Protein AF-0000000081125954 (afdb_homodimer)

InterPro domains:
  IPR029034 Cystine-knot cytokine [G3DSA:2.10.90.10] (19-123)

Ra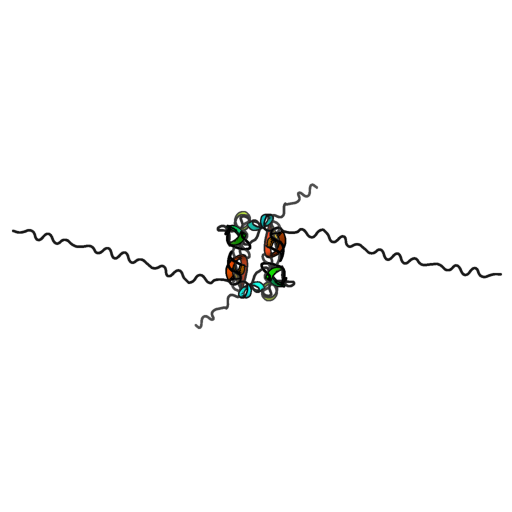dius of gyration: 28.1 Å; Cα contacts (8 Å, |Δi|>4): 478; chains: 2; bounding box: 112×58×101 Å

pLDDT: mean 81.48, std 20.23, range [22.3, 98.75]

Foldseek 3Di:
DPPPPPPPPPPPPPPPPPPPVPPPDDDDCVRCQLVDQFHWDWDWQAQPQKVVRTDIFTFGDPDGRPCCVVVVPCDFQSNHDDQFKGKHWDFDKDWDWMAGHVGDDIDIDIGTDYIDIDIGTDPPPPPPD/DPPPPPPPPPPPPPPPPPPPVPPPDDDDCVNCQLVDQFHWDWDWQAQPQKVVRTDIFTFTDPDGRPCCVVVVPCDFQSNFDDQFKGKHWDFDKDWDWMDGHVGDDIDIDIGTDYIDIDIGTDPPPPPPD

Nearest PDB structures (foldseek):
  7uwm-assembly1_B  TM=6.356E-01  e=1.581E-04  Homo sapiens
  8dyf-assembly1_A  TM=5.940E-01  e=1.331E-04  Homo sapiens
  6hgo-assembly1_A  TM=6.166E-01  e=8.847E-04  Homo sapiens
  5nan-assembly2_E  TM=5.543E-01  e=5.920E-04  Homo sapiens
  1sg1-assembly1_A  TM=5.006E-01  e=4.921E-02  Homo sapiens

Solvent-accessible surface area (backbone atoms only — not comparable to full-atom values): 14956 Å² total; per-residue (Å²): 137,85,80,78,80,78,78,78,80,78,78,77,76,74,75,75,73,70,70,71,66,66,78,72,83,79,42,42,44,91,79,40,32,68,38,18,54,38,15,36,34,80,41,80,46,76,39,92,55,34,39,48,34,63,43,73,31,24,32,52,38,94,56,72,24,63,60,29,69,76,64,62,40,62,44,38,55,56,40,27,84,44,87,63,29,39,36,38,64,41,54,27,28,44,73,43,59,31,32,40,70,99,45,82,66,68,44,76,43,80,43,38,59,28,28,40,38,35,48,44,72,44,75,75,73,74,72,83,117,137,85,79,80,80,79,79,79,78,79,77,78,76,74,72,73,73,70,70,72,68,66,79,72,82,78,41,43,43,94,78,39,32,68,37,18,53,39,14,38,34,78,40,79,46,76,39,92,55,33,39,48,35,64,44,71,32,23,32,52,36,95,55,74,26,64,58,29,69,76,64,62,41,67,46,41,56,58,34,35,84,46,85,64,30,40,33,38,63,42,54,28,29,45,74,45,58,32,32,39,71,100,47,86,66,69,42,75,41,80,43,40,58,26,28,40,38,35,47,43,71,43,76,76,73,74,72,80,119

Structure (mmCIF, N/CA/C/O backbone):
data_AF-0000000081125954-model_v1
#
loop_
_entity.id
_entity.type
_entity.pdbx_description
1 polymer 'Uncharacterized protein'
#
loop_
_atom_site.group_PDB
_atom_site.id
_atom_site.type_symbol
_atom_site.label_atom_id
_atom_site.label_alt_id
_atom_site.label_comp_id
_atom_site.label_asym_id
_atom_site.label_entity_id
_atom_site.label_seq_id
_atom_site.pdbx_PDB_ins_code
_atom_site.Cartn_x
_atom_site.Cartn_y
_atom_site.Cartn_z
_atom_site.occupancy
_atom_site.B_iso_or_equiv
_atom_site.auth_seq_id
_atom_site.auth_comp_id
_atom_site.auth_asym_id
_atom_site.auth_atom_id
_atom_site.pdbx_PDB_model_num
ATOM 1 N N . MET A 1 1 ? 57.719 28.641 -49.531 1 38.97 1 MET A N 1
ATOM 2 C CA . MET A 1 1 ? 57.062 28.984 -48.281 1 38.97 1 MET A CA 1
ATOM 3 C C . MET A 1 1 ? 55.75 28.188 -48.125 1 38.97 1 MET A C 1
ATOM 5 O O . MET A 1 1 ? 54.75 28.469 -48.812 1 38.97 1 MET A O 1
ATOM 9 N N . SER A 1 2 ? 55.844 26.766 -47.938 1 44.72 2 SER A N 1
ATOM 10 C CA . SER A 1 2 ? 54.844 25.734 -47.656 1 44.72 2 SER A CA 1
ATOM 11 C C . SER A 1 2 ? 54.062 26.031 -46.375 1 44.72 2 SER A C 1
ATOM 13 O O . SER A 1 2 ? 54.688 26.25 -45.312 1 44.72 2 SER A O 1
ATOM 15 N N . ARG A 1 3 ? 52.875 26.75 -46.406 1 42.88 3 ARG A N 1
ATOM 16 C CA . ARG A 1 3 ? 51.906 27 -45.344 1 42.88 3 ARG A CA 1
ATOM 17 C C . ARG A 1 3 ? 51.5 25.719 -44.625 1 42.88 3 ARG A C 1
ATOM 19 O O . ARG A 1 3 ? 51.062 24.75 -45.25 1 42.88 3 ARG A O 1
ATOM 26 N N . CYS A 1 4 ? 52.188 25.312 -43.562 1 48 4 CYS A N 1
ATOM 27 C CA . CYS A 1 4 ? 51.844 24.281 -42.562 1 48 4 CYS A CA 1
ATOM 28 C C . CYS A 1 4 ? 50.438 24.484 -42.031 1 48 4 CYS A C 1
ATOM 30 O O . CYS A 1 4 ? 50.156 25.5 -41.375 1 48 4 CYS A O 1
ATOM 32 N N . LEU A 1 5 ? 49.375 24.156 -42.812 1 50.06 5 LEU A N 1
ATOM 33 C CA . LEU A 1 5 ? 48 24.094 -42.281 1 50.06 5 LEU A CA 1
ATOM 34 C C . LEU A 1 5 ? 47.969 23.219 -41.031 1 50.06 5 LEU A C 1
ATOM 36 O O . LEU A 1 5 ? 48.219 22.016 -41.094 1 50.06 5 LEU A O 1
ATOM 40 N N . ILE A 1 6 ? 48.25 23.75 -39.75 1 54.44 6 ILE A N 1
ATOM 41 C CA . ILE A 1 6 ? 48.062 23.141 -38.438 1 54.44 6 ILE A CA 1
ATOM 42 C C . ILE A 1 6 ? 46.562 22.828 -38.219 1 54.44 6 ILE A C 1
ATOM 44 O O . ILE A 1 6 ? 45.75 23.734 -38.188 1 54.44 6 ILE A O 1
ATOM 48 N N . ILE A 1 7 ? 46.062 21.656 -38.688 1 55.78 7 ILE A N 1
ATOM 49 C CA . ILE A 1 7 ? 44.75 21.156 -38.344 1 55.78 7 ILE A CA 1
ATOM 50 C C . ILE A 1 7 ? 44.625 20.984 -36.844 1 55.78 7 ILE A C 1
ATOM 52 O O . ILE A 1 7 ? 45.344 20.172 -36.25 1 55.78 7 ILE A O 1
ATOM 56 N N . VAL A 1 8 ? 44.219 22.062 -36.062 1 55.75 8 VAL A N 1
ATOM 57 C CA . VAL A 1 8 ? 43.875 21.969 -34.656 1 55.75 8 VAL A CA 1
ATOM 58 C C . VAL A 1 8 ? 42.656 21.062 -34.469 1 55.75 8 VAL A C 1
ATOM 60 O O . VAL A 1 8 ? 41.562 21.375 -34.938 1 55.75 8 VAL A O 1
ATOM 63 N N . PHE A 1 9 ? 42.812 19.688 -34.312 1 57.44 9 PHE A N 1
ATOM 64 C CA . PHE A 1 9 ? 41.75 18.766 -33.906 1 57.44 9 PHE A CA 1
ATOM 65 C C . PHE A 1 9 ? 41.219 19.141 -32.531 1 57.44 9 PHE A C 1
ATOM 67 O O . PHE A 1 9 ? 41.938 19.078 -31.516 1 57.44 9 PHE A O 1
ATOM 74 N N . ILE A 1 10 ? 40.281 20.125 -32.438 1 57.78 10 ILE A N 1
ATOM 75 C CA . ILE A 1 10 ? 39.531 20.391 -31.203 1 57.78 10 ILE A CA 1
ATOM 76 C C . ILE A 1 10 ? 38.844 19.125 -30.734 1 57.78 10 ILE A C 1
ATOM 78 O O . ILE A 1 10 ? 37.906 18.641 -31.406 1 57.78 10 ILE A O 1
ATOM 82 N N . PHE A 1 11 ? 39.562 18.172 -29.984 1 58.28 11 PHE A N 1
ATOM 83 C CA . PHE A 1 11 ? 38.906 17.078 -29.281 1 58.28 11 PHE A CA 1
ATOM 84 C C . PHE A 1 11 ? 37.844 17.594 -28.328 1 58.28 11 PHE A C 1
ATOM 86 O O . PHE A 1 11 ? 38.188 18.266 -27.344 1 58.28 11 PHE A O 1
ATOM 93 N N . LEU A 1 12 ? 36.625 17.891 -28.812 1 56.28 12 LEU A N 1
ATOM 94 C CA . LEU A 1 12 ? 35.5 18.125 -27.938 1 56.28 12 LEU A CA 1
ATOM 95 C C . LEU A 1 12 ? 35.312 16.969 -26.969 1 56.28 12 LEU A C 1
ATOM 97 O O . LEU A 1 12 ? 34.938 15.867 -27.391 1 56.28 12 LEU A O 1
ATOM 101 N N . PHE A 1 13 ? 36.094 16.844 -25.844 1 58.41 13 PHE A N 1
ATOM 102 C CA . PHE A 1 13 ? 35.875 15.914 -24.75 1 58.41 13 PHE A CA 1
ATOM 103 C C . PHE A 1 13 ? 34.469 16.109 -24.172 1 58.41 13 PHE A C 1
ATOM 105 O O . PHE A 1 13 ? 34.188 17.094 -23.5 1 58.41 13 PHE A O 1
ATOM 112 N N . VAL A 1 14 ? 33.375 15.656 -24.844 1 57.72 14 VAL A N 1
ATOM 113 C CA . VAL A 1 14 ? 32.094 15.57 -24.203 1 57.72 14 VAL A CA 1
ATOM 114 C C . VAL A 1 14 ? 32.188 14.773 -22.906 1 57.72 14 VAL A C 1
ATOM 116 O O . VAL A 1 14 ? 32.406 13.562 -22.938 1 57.72 14 VAL A O 1
ATOM 119 N N . ALA A 1 15 ? 32.688 15.352 -21.812 1 51.53 15 ALA A N 1
ATOM 120 C CA . ALA A 1 15 ? 32.562 14.719 -20.5 1 51.53 15 ALA A CA 1
ATOM 121 C C . ALA A 1 15 ? 31.125 14.211 -20.281 1 51.53 15 ALA A C 1
ATOM 123 O O . ALA A 1 15 ? 30.188 15 -20.203 1 51.53 15 ALA A O 1
ATOM 124 N N . ALA A 1 16 ? 30.75 13 -20.781 1 49.88 16 ALA A N 1
ATOM 125 C CA . ALA A 1 16 ? 29.531 12.367 -20.281 1 49.88 16 ALA A CA 1
ATOM 126 C C . ALA A 1 16 ? 29.453 12.453 -18.766 1 49.88 16 ALA A C 1
ATOM 128 O O . ALA A 1 16 ? 30.281 11.852 -18.047 1 49.88 16 ALA A O 1
ATOM 129 N N . ALA A 1 17 ? 29.062 13.57 -18.125 1 49.97 17 ALA A N 1
ATOM 130 C CA . ALA A 1 17 ? 28.688 13.547 -16.719 1 49.97 17 ALA A CA 1
ATOM 131 C C . ALA A 1 17 ? 27.875 12.297 -16.391 1 49.97 17 ALA A C 1
ATOM 133 O O . ALA A 1 17 ? 26.719 12.172 -16.812 1 49.97 17 ALA A O 1
ATOM 134 N N . TYR A 1 18 ? 28.562 11.141 -16.266 1 48 18 TYR A N 1
ATOM 135 C CA . TYR A 1 18 ? 27.844 10.062 -15.609 1 48 18 TYR A CA 1
ATOM 136 C C . TYR A 1 18 ? 27.094 10.578 -14.391 1 48 18 TYR A C 1
ATOM 138 O O . TYR A 1 18 ? 27.688 11.086 -13.445 1 48 18 TYR A O 1
ATOM 146 N N . VAL A 1 19 ? 26.047 11.312 -14.539 1 49.47 19 VAL A N 1
ATOM 147 C CA . VAL A 1 19 ? 25.203 11.461 -13.352 1 49.47 19 VAL A CA 1
ATOM 148 C C . VAL A 1 19 ? 25.188 10.164 -12.555 1 49.47 19 VAL A C 1
ATOM 150 O O . VAL A 1 19 ? 24.672 9.148 -13.016 1 49.47 19 VAL A O 1
ATOM 153 N N . LEU A 1 20 ? 26.281 9.906 -11.898 1 46.72 20 LEU A N 1
ATOM 154 C CA . LEU A 1 20 ? 26.094 8.922 -10.836 1 46.72 20 LEU A CA 1
ATOM 155 C C . LEU A 1 20 ? 24.734 9.109 -10.172 1 46.72 20 LEU A C 1
ATOM 157 O O . LEU A 1 20 ? 24.5 10.102 -9.484 1 46.72 20 LEU A O 1
ATOM 161 N N . ALA A 1 21 ? 23.672 8.742 -10.836 1 49.97 21 ALA A N 1
ATOM 162 C CA . ALA A 1 21 ? 22.406 8.68 -10.133 1 49.97 21 ALA A CA 1
ATOM 163 C C . ALA A 1 21 ? 22.578 8.195 -8.695 1 49.97 21 ALA A C 1
ATOM 165 O O . ALA A 1 21 ? 23.25 7.191 -8.453 1 49.97 21 ALA A O 1
ATOM 166 N N . ARG A 1 22 ? 22.719 9.102 -7.734 1 47.56 22 ARG A N 1
ATOM 167 C CA . ARG A 1 22 ? 22.672 8.711 -6.332 1 47.56 22 ARG A CA 1
ATOM 168 C C . ARG A 1 22 ? 21.859 7.438 -6.137 1 47.56 22 ARG A C 1
ATOM 170 O O . ARG A 1 22 ? 20.797 7.285 -6.73 1 47.56 22 ARG A O 1
ATOM 177 N N . PRO A 1 23 ? 22.5 6.391 -5.754 1 50.59 23 PRO A N 1
ATOM 178 C CA . PRO A 1 23 ? 21.688 5.191 -5.52 1 50.59 23 PRO A CA 1
ATOM 179 C C . PRO A 1 23 ? 20.359 5.508 -4.848 1 50.59 23 PRO A C 1
ATOM 181 O O . PRO A 1 23 ? 20.328 6.172 -3.809 1 50.59 23 PRO A O 1
ATOM 184 N N . GLN A 1 24 ? 19.422 5.734 -5.633 1 60.81 24 GLN A N 1
ATOM 185 C CA . GLN A 1 24 ? 18.094 6.02 -5.094 1 60.81 24 GLN A CA 1
ATOM 186 C C . GLN A 1 24 ? 17.75 5.066 -3.953 1 60.81 24 GLN A C 1
ATOM 188 O O . GLN A 1 24 ? 17.906 3.852 -4.078 1 60.81 24 GLN A O 1
ATOM 193 N N . LYS A 1 25 ? 17.875 5.449 -2.695 1 77.69 25 LYS A N 1
ATOM 194 C CA . LYS A 1 25 ? 17.484 4.676 -1.522 1 77.69 25 LYS A CA 1
ATOM 195 C C . LYS A 1 25 ? 16.172 3.932 -1.771 1 77.69 25 LYS A C 1
ATOM 197 O O . LYS A 1 25 ? 15.172 4.539 -2.162 1 77.69 25 LYS A O 1
ATOM 202 N N . GLU A 1 26 ? 16.344 2.57 -1.902 1 88.94 26 GLU A N 1
ATOM 203 C CA . GLU A 1 26 ? 15.156 1.727 -2.043 1 88.94 26 GLU A CA 1
ATOM 204 C C . GLU A 1 26 ? 14.484 1.483 -0.694 1 88.94 26 GLU A C 1
ATOM 206 O O . GLU A 1 26 ? 15.133 1.043 0.257 1 88.94 26 GLU A O 1
ATOM 211 N N . PHE A 1 27 ? 13.305 1.848 -0.539 1 96.38 27 PHE A N 1
ATOM 212 C CA . PHE A 1 27 ? 12.547 1.611 0.682 1 96.38 27 PHE A CA 1
ATOM 213 C C . PHE A 1 27 ? 11.867 0.245 0.645 1 96.38 27 PHE A C 1
ATOM 215 O O . PHE A 1 27 ? 10.898 0.047 -0.087 1 96.38 27 PHE A O 1
ATOM 222 N N . VAL A 1 28 ? 12.398 -0.616 1.435 1 97.88 28 VAL A N 1
ATOM 223 C CA . VAL A 1 28 ? 11.836 -1.959 1.532 1 97.88 28 VAL A CA 1
ATOM 224 C C . VAL A 1 28 ? 10.742 -1.985 2.598 1 97.88 28 VAL A C 1
ATOM 226 O O . VAL A 1 28 ? 10.914 -1.438 3.689 1 97.88 28 VAL A O 1
ATOM 229 N N . LEU A 1 29 ? 9.633 -2.654 2.277 1 98.19 29 LEU A N 1
ATOM 230 C CA . LEU A 1 29 ? 8.445 -2.689 3.123 1 98.19 29 LEU A CA 1
ATOM 231 C C . LEU A 1 29 ? 8.812 -3.033 4.562 1 98.19 29 LEU A C 1
ATOM 233 O O . LEU A 1 29 ? 8.406 -2.334 5.496 1 98.19 29 LEU A O 1
ATOM 237 N N . SER A 1 30 ? 9.625 -4.051 4.777 1 96.56 30 SER A N 1
ATOM 238 C CA . SER A 1 30 ? 9.969 -4.516 6.117 1 96.56 30 SER A CA 1
ATOM 239 C C . SER A 1 30 ? 10.711 -3.438 6.902 1 96.56 30 SER A C 1
ATOM 241 O O . SER A 1 30 ? 10.633 -3.398 8.133 1 96.56 30 SER A O 1
ATOM 243 N N . ASP A 1 31 ? 11.328 -2.492 6.266 1 95.88 31 ASP A N 1
ATOM 244 C CA . ASP A 1 31 ? 12.133 -1.469 6.922 1 95.88 31 ASP A CA 1
ATOM 245 C C . ASP A 1 31 ? 11.297 -0.234 7.25 1 95.88 31 ASP A C 1
ATOM 247 O O . ASP A 1 31 ? 11.664 0.559 8.117 1 95.88 31 ASP A O 1
ATOM 251 N N . VAL A 1 32 ? 10.188 -0.074 6.547 1 96.62 32 VAL A N 1
ATOM 252 C CA . VAL A 1 32 ? 9.578 1.249 6.633 1 96.62 32 VAL A CA 1
ATOM 253 C C . VAL A 1 32 ? 8.133 1.124 7.109 1 96.62 32 VAL A C 1
ATOM 255 O O . VAL A 1 32 ? 7.484 2.127 7.414 1 96.62 32 VAL A O 1
ATOM 258 N N . ALA A 1 33 ? 7.574 -0.096 7.18 1 97.56 33 ALA A N 1
ATOM 259 C CA . ALA A 1 33 ? 6.156 -0.323 7.441 1 97.56 33 ALA A CA 1
ATOM 260 C C . ALA A 1 33 ? 5.703 0.42 8.695 1 97.56 33 ALA A C 1
ATOM 262 O O . ALA A 1 33 ? 4.582 0.932 8.75 1 97.56 33 ALA A O 1
ATOM 263 N N . ASN A 1 34 ? 6.582 0.597 9.688 1 96.25 34 ASN A N 1
ATOM 264 C CA . ASN A 1 34 ? 6.215 1.223 10.953 1 96.25 34 ASN A CA 1
ATOM 265 C C . ASN A 1 34 ? 6.691 2.672 11.023 1 96.25 34 ASN A C 1
ATOM 267 O O . ASN A 1 34 ? 6.559 3.324 12.062 1 96.25 34 ASN A O 1
ATOM 271 N N . LYS A 1 35 ? 7.254 3.15 10.016 1 95.5 35 LYS A N 1
ATOM 272 C CA . LYS A 1 35 ? 7.793 4.504 9.984 1 95.5 35 LYS A CA 1
ATOM 273 C C . LYS A 1 35 ? 6.934 5.422 9.117 1 95.5 35 LYS A C 1
ATOM 275 O O . LYS A 1 35 ? 7.273 6.59 8.914 1 95.5 35 LYS A O 1
ATOM 280 N N . THR A 1 36 ? 5.855 4.883 8.617 1 96.06 36 THR A N 1
ATOM 281 C CA . THR A 1 36 ? 4.957 5.676 7.785 1 96.06 36 THR A CA 1
ATOM 282 C C . THR A 1 36 ? 3.947 6.426 8.648 1 96.06 36 THR A C 1
ATOM 284 O O . THR A 1 36 ? 3.725 6.07 9.805 1 96.06 36 THR A O 1
ATOM 287 N N . MET A 1 37 ? 3.4 7.488 8.086 1 93.75 37 MET A N 1
ATOM 288 C CA . MET A 1 37 ? 2.334 8.227 8.75 1 93.75 37 MET A CA 1
ATOM 289 C C . MET A 1 37 ? 1.208 7.297 9.18 1 93.75 37 MET A C 1
ATOM 291 O O . MET A 1 37 ? 0.597 7.496 10.234 1 93.75 37 MET A O 1
ATOM 295 N N . CYS A 1 38 ? 0.865 6.312 8.305 1 96.69 38 CYS A N 1
ATOM 296 C CA . CYS A 1 38 ? -0.096 5.246 8.57 1 96.69 38 CYS A CA 1
ATOM 297 C C . CYS A 1 38 ? 0.597 3.891 8.633 1 96.69 38 CYS A C 1
ATOM 299 O O . CYS A 1 38 ? 0.679 3.18 7.629 1 96.69 38 CYS A O 1
ATOM 301 N N . PRO A 1 39 ? 1.061 3.541 9.828 1 98 39 PRO A N 1
ATOM 302 C CA . PRO A 1 39 ? 1.862 2.32 9.938 1 98 39 PRO A CA 1
ATOM 303 C C . PRO A 1 39 ? 1.123 1.08 9.438 1 98 39 PRO A C 1
ATOM 305 O O . PRO A 1 39 ? -0.097 0.983 9.594 1 98 39 PRO A O 1
ATOM 308 N N . ILE A 1 40 ? 1.835 0.169 8.945 1 98.69 40 ILE A N 1
ATOM 309 C CA . ILE A 1 40 ? 1.316 -1.036 8.305 1 98.69 40 ILE A CA 1
ATOM 310 C C . ILE A 1 40 ? 1.68 -2.26 9.141 1 98.69 40 ILE A C 1
ATOM 312 O O . ILE A 1 40 ? 2.83 -2.416 9.555 1 98.69 40 ILE A O 1
ATOM 316 N N . GLU A 1 41 ? 0.734 -2.992 9.445 1 98.38 41 GLU A N 1
ATOM 317 C CA . GLU A 1 41 ? 0.964 -4.328 9.992 1 98.38 41 GLU A CA 1
ATOM 318 C C . GLU A 1 41 ? 1.014 -5.375 8.883 1 98.38 41 GLU A C 1
ATOM 320 O O . GLU A 1 41 ? 0.067 -5.504 8.102 1 98.38 41 GLU A O 1
ATOM 325 N N . VAL A 1 42 ? 2.113 -6.145 8.812 1 98.31 42 VAL A N 1
ATOM 326 C CA . VAL A 1 42 ? 2.293 -7.16 7.777 1 98.31 42 VAL A CA 1
ATOM 327 C C . VAL A 1 42 ? 1.93 -8.531 8.336 1 98.31 42 VAL A C 1
ATOM 329 O O . VAL A 1 42 ? 2.5 -8.977 9.336 1 98.31 42 VAL A O 1
ATOM 332 N N . GLU A 1 43 ? 1.005 -9.102 7.734 1 98.25 43 GLU A N 1
ATOM 333 C CA . GLU A 1 43 ? 0.606 -10.461 8.078 1 98.25 43 GLU A CA 1
ATOM 334 C C . GLU A 1 43 ? 0.841 -11.414 6.906 1 98.25 43 GLU A C 1
ATOM 336 O O . GLU A 1 43 ? 0.374 -11.164 5.793 1 98.25 43 GLU A O 1
ATOM 341 N N . ILE A 1 44 ? 1.562 -12.445 7.156 1 97.81 44 ILE A N 1
ATOM 342 C CA . ILE A 1 44 ? 1.78 -13.438 6.113 1 97.81 44 ILE A CA 1
ATOM 343 C C . ILE A 1 44 ? 0.626 -14.438 6.105 1 97.81 44 ILE A C 1
ATOM 345 O O . ILE A 1 44 ? 0.428 -15.172 7.078 1 97.81 44 ILE A O 1
ATOM 349 N N . ASN A 1 45 ? -0.196 -14.398 5.082 1 98.12 45 ASN A N 1
ATOM 350 C CA . ASN A 1 45 ? -1.205 -15.422 4.848 1 98.12 45 ASN A CA 1
ATOM 351 C C . ASN A 1 45 ? -0.625 -16.625 4.094 1 98.12 45 ASN A C 1
ATOM 353 O O . ASN A 1 45 ? -0.285 -16.516 2.916 1 98.12 45 ASN A O 1
ATOM 357 N N . ASP A 1 46 ? -0.533 -17.734 4.746 1 97.56 46 ASP A N 1
ATOM 358 C CA . ASP A 1 46 ? 0.139 -18.906 4.215 1 97.56 46 ASP A CA 1
ATOM 359 C C . ASP A 1 46 ? -0.865 -20.016 3.895 1 97.56 46 ASP A C 1
ATOM 361 O O . ASP A 1 46 ? -1.58 -20.484 4.777 1 97.56 46 ASP A O 1
ATOM 365 N N . ASN A 1 47 ? -1.02 -20.438 2.684 1 96.88 47 ASN 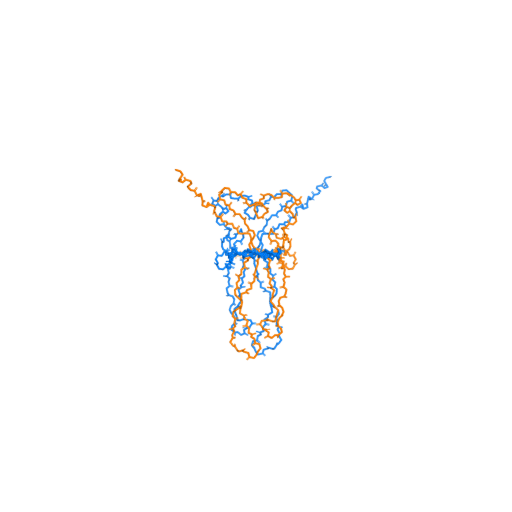A N 1
ATOM 366 C CA . ASN A 1 47 ? -1.844 -21.547 2.193 1 96.88 47 ASN A CA 1
ATOM 367 C C . ASN A 1 47 ? -1.057 -22.469 1.264 1 96.88 47 ASN A C 1
ATOM 369 O O . ASN A 1 47 ? -0.784 -22.109 0.116 1 96.88 47 ASN A O 1
ATOM 373 N N . PRO A 1 48 ? -0.662 -23.641 1.698 1 95 48 PRO A N 1
ATOM 374 C CA . PRO A 1 48 ? 0.193 -24.547 0.913 1 95 48 PRO A CA 1
ATOM 375 C C . PRO A 1 48 ? -0.477 -25.016 -0.375 1 95 48 PRO A C 1
ATOM 377 O O . PRO A 1 48 ? 0.196 -25.531 -1.271 1 95 48 PRO A O 1
ATOM 380 N N . ASP A 1 49 ? -1.755 -24.891 -0.482 1 94.94 49 ASP A N 1
ATOM 381 C CA . ASP A 1 49 ? -2.463 -25.375 -1.665 1 94.94 49 ASP A CA 1
ATOM 382 C C . ASP A 1 49 ? -2.631 -24.266 -2.695 1 94.94 49 ASP A C 1
ATOM 384 O O . ASP A 1 49 ? -3.27 -24.453 -3.73 1 94.94 49 ASP A O 1
ATOM 388 N N . ARG A 1 50 ? -2.037 -23.156 -2.408 1 94.75 50 ARG A N 1
ATOM 389 C CA . ARG A 1 50 ? -2.252 -21.969 -3.23 1 94.75 50 ARG A CA 1
ATOM 390 C C . ARG A 1 50 ? -0.956 -21.531 -3.902 1 94.75 50 ARG A C 1
ATOM 392 O O . ARG A 1 50 ? 0.13 -21.719 -3.346 1 94.75 50 ARG A O 1
ATOM 399 N N . ILE A 1 51 ? -1.021 -20.922 -5.031 1 90.94 51 ILE A N 1
ATOM 400 C CA . ILE A 1 51 ? 0.071 -20.234 -5.723 1 90.94 51 ILE A CA 1
ATOM 401 C C . ILE A 1 51 ? -0.305 -18.781 -5.977 1 90.94 51 ILE A C 1
ATOM 403 O O . ILE A 1 51 ? -1.249 -18.5 -6.719 1 90.94 51 ILE A O 1
ATOM 407 N N . PRO A 1 52 ? 0.394 -17.844 -5.434 1 93.5 52 PRO A N 1
ATOM 408 C CA . PRO A 1 52 ? 1.518 -18.062 -4.523 1 93.5 52 PRO A CA 1
ATOM 409 C C . PRO A 1 52 ? 1.074 -18.578 -3.156 1 93.5 52 PRO A C 1
ATOM 411 O O . PRO A 1 52 ? -0.017 -18.234 -2.689 1 93.5 52 PRO A O 1
ATOM 414 N N . ARG A 1 53 ? 1.9 -19.281 -2.58 1 93.81 53 ARG A N 1
ATOM 415 C CA . ARG A 1 53 ? 1.58 -19.859 -1.282 1 93.81 53 ARG A CA 1
ATOM 416 C C . ARG A 1 53 ? 1.434 -18.781 -0.214 1 93.81 53 ARG A C 1
ATOM 418 O O . ARG A 1 53 ? 0.539 -18.859 0.631 1 93.81 53 ARG A O 1
ATOM 425 N N . ARG A 1 54 ? 2.41 -17.859 -0.286 1 95.56 54 ARG A N 1
ATOM 426 C CA . ARG A 1 54 ? 2.42 -16.797 0.722 1 95.56 54 ARG A CA 1
ATOM 427 C C . ARG A 1 54 ? 2.023 -15.461 0.113 1 95.56 54 ARG A C 1
ATOM 429 O O . ARG A 1 54 ? 2.586 -15.047 -0.901 1 95.56 54 ARG A O 1
ATOM 436 N N . ILE A 1 55 ? 1.017 -14.891 0.686 1 96.81 55 ILE A N 1
ATOM 437 C CA . ILE A 1 55 ? 0.585 -13.547 0.333 1 96.81 55 ILE A CA 1
ATOM 438 C C . ILE A 1 55 ? 0.656 -12.641 1.563 1 96.81 55 ILE A C 1
ATOM 440 O O . ILE A 1 55 ? 0.15 -13 2.631 1 96.81 55 ILE A O 1
ATOM 444 N N . LYS A 1 56 ? 1.371 -11.602 1.453 1 98.06 56 LYS A N 1
ATOM 445 C CA . LYS A 1 56 ? 1.406 -10.617 2.533 1 98.06 56 LYS A CA 1
ATOM 446 C C . LYS A 1 56 ? 0.132 -9.781 2.553 1 98.06 56 LYS A C 1
ATOM 448 O O . LYS A 1 56 ? -0.246 -9.188 1.539 1 98.06 56 LYS A O 1
ATOM 453 N N . TYR A 1 57 ? -0.531 -9.852 3.656 1 98.62 57 TYR A N 1
ATOM 454 C CA . TYR A 1 57 ? -1.608 -8.914 3.955 1 98.62 57 TYR A CA 1
ATOM 455 C C . TYR A 1 57 ? -1.067 -7.652 4.621 1 98.62 57 TYR A C 1
ATOM 457 O O . TYR A 1 57 ? -0.414 -7.727 5.664 1 98.62 57 TYR A O 1
ATOM 465 N N . LEU A 1 58 ? -1.247 -6.574 3.955 1 98.75 58 LEU A N 1
ATOM 466 C CA . LEU A 1 58 ? -0.801 -5.285 4.48 1 98.75 58 LEU A CA 1
ATOM 467 C C . LEU A 1 58 ? -1.963 -4.523 5.105 1 98.75 58 LEU A C 1
ATOM 469 O O . LEU A 1 58 ? -2.734 -3.871 4.398 1 98.75 58 LEU A O 1
ATOM 473 N N . LYS A 1 59 ? -2.047 -4.574 6.41 1 98.62 59 LYS A N 1
ATOM 474 C CA . LYS A 1 59 ? -3.162 -4.02 7.172 1 98.62 59 LYS A CA 1
ATOM 475 C C . LYS A 1 59 ? -2.746 -2.75 7.906 1 98.62 59 LYS A C 1
ATOM 477 O O . LYS A 1 59 ? -1.558 -2.52 8.133 1 98.62 59 LYS A O 1
ATOM 482 N N . CYS A 1 60 ? -3.734 -1.973 8.188 1 98.12 60 CYS A N 1
ATOM 483 C CA . CYS A 1 60 ? -3.404 -0.87 9.086 1 98.12 60 CYS A CA 1
ATOM 484 C C . CYS A 1 60 ? -2.984 -1.386 10.453 1 98.12 60 CYS A C 1
ATOM 486 O O . CYS A 1 60 ? -3.617 -2.289 11.008 1 98.12 60 CYS A O 1
ATOM 488 N N . ALA A 1 61 ? -1.911 -0.838 10.992 1 97.81 61 ALA A N 1
ATOM 489 C CA . ALA A 1 61 ? -1.526 -1.153 12.367 1 97.81 61 ALA A CA 1
ATOM 490 C C . ALA A 1 61 ? -2.568 -0.645 13.359 1 97.81 61 ALA A C 1
ATOM 492 O O . ALA A 1 61 ? -3.303 0.301 13.062 1 97.81 61 ALA A O 1
ATOM 493 N N . ALA A 1 62 ? -2.629 -1.288 14.453 1 95.38 62 ALA A N 1
ATOM 494 C CA . ALA A 1 62 ? -3.602 -0.93 15.477 1 95.38 62 ALA A CA 1
ATOM 495 C C . ALA A 1 62 ? -3.27 0.425 16.094 1 95.38 62 ALA A C 1
ATOM 497 O O . ALA A 1 62 ? -4.164 1.144 16.547 1 95.38 62 ALA A O 1
ATOM 498 N N . ARG A 1 63 ? -1.985 0.768 16.125 1 93.62 63 ARG A N 1
ATOM 499 C CA . ARG A 1 63 ? -1.53 2.01 16.75 1 93.62 63 ARG A CA 1
ATOM 500 C C . ARG A 1 63 ? -1.045 3 15.695 1 93.62 63 ARG A C 1
ATOM 502 O O . ARG A 1 63 ? -0.46 2.602 14.688 1 93.62 63 ARG A O 1
ATOM 509 N N . PRO A 1 64 ? -1.273 4.309 15.938 1 92.06 64 PRO A N 1
ATOM 510 C CA . PRO A 1 64 ? -0.707 5.32 15.047 1 92.06 64 PRO A CA 1
ATOM 511 C C . PRO A 1 64 ? 0.818 5.371 15.102 1 92.06 64 PRO A C 1
ATOM 513 O O . PRO A 1 64 ? 1.429 4.734 15.961 1 92.06 64 PRO A O 1
ATOM 516 N N . ASN A 1 65 ? 1.407 6.023 14.203 1 94.38 65 ASN A N 1
ATOM 517 C CA . ASN A 1 65 ? 2.85 6.242 14.25 1 94.38 65 ASN A CA 1
ATOM 518 C C . ASN A 1 65 ? 3.27 6.922 15.547 1 94.38 65 ASN A C 1
ATOM 520 O O . ASN A 1 65 ? 2.688 7.934 15.945 1 94.38 65 ASN A O 1
ATOM 524 N N . LYS A 1 66 ? 4.27 6.402 16.156 1 92.25 66 LYS A N 1
ATOM 525 C CA . LYS A 1 66 ? 4.699 6.891 17.453 1 92.25 66 LYS A CA 1
ATOM 526 C C . LYS A 1 66 ? 5.062 8.375 17.391 1 92.25 66 LYS A C 1
ATOM 528 O O . LYS A 1 66 ? 4.875 9.102 18.375 1 92.25 66 LYS A O 1
ATOM 533 N N . LEU A 1 67 ? 5.59 8.789 16.281 1 90.69 67 LEU A N 1
ATOM 534 C CA . LEU A 1 67 ? 6.016 10.18 16.141 1 90.69 67 LEU A CA 1
ATOM 535 C C . LEU A 1 67 ? 4.824 11.125 16.25 1 90.69 67 LEU A C 1
ATOM 537 O O . LEU A 1 67 ? 4.977 12.281 16.672 1 90.69 67 LEU A O 1
ATOM 541 N N . CYS A 1 68 ? 3.703 10.578 15.875 1 89.31 68 CYS A N 1
ATOM 542 C CA . CYS A 1 68 ? 2.512 11.414 16 1 89.31 68 CYS A CA 1
ATOM 543 C C . CYS A 1 68 ? 2.324 11.891 17.438 1 89.31 68 CYS A C 1
ATOM 545 O O . CYS A 1 68 ? 2.146 13.086 17.672 1 89.31 68 CYS A O 1
ATOM 547 N N . SER A 1 69 ? 2.381 10.984 18.375 1 88.81 69 SER A N 1
ATOM 548 C CA . SER A 1 69 ? 2.189 11.312 19.781 1 88.81 69 SER A CA 1
ATOM 549 C C . SER A 1 69 ? 3.436 11.953 20.375 1 88.81 69 SER A C 1
ATOM 551 O O . SER A 1 69 ? 3.346 12.977 21.062 1 88.81 69 SER A O 1
ATOM 553 N N . GLU A 1 70 ? 4.605 11.461 20.078 1 89.06 70 GLU A N 1
ATOM 554 C CA . GLU A 1 70 ? 5.852 11.883 20.703 1 89.06 70 GLU A CA 1
ATOM 555 C C . GLU A 1 70 ? 6.215 13.312 20.312 1 89.06 70 GLU A C 1
ATOM 557 O O . GLU A 1 70 ? 6.793 14.055 21.109 1 89.06 70 GLU A O 1
ATOM 562 N N . ARG A 1 71 ? 5.91 13.562 19.141 1 86.06 71 ARG A N 1
ATOM 563 C CA . ARG A 1 71 ? 6.273 14.883 18.641 1 86.06 71 ARG A CA 1
ATOM 564 C C . ARG A 1 71 ? 5.047 15.781 18.531 1 86.06 71 ARG A C 1
ATOM 566 O O . ARG A 1 71 ? 5.109 16.844 17.906 1 86.06 71 ARG A O 1
ATOM 573 N N . HIS A 1 72 ? 3.9 15.281 18.969 1 83.75 72 HIS A N 1
ATOM 574 C CA . HIS A 1 72 ? 2.664 16.047 19 1 83.75 72 HIS A CA 1
ATOM 575 C C . HIS A 1 72 ? 2.303 16.578 17.609 1 83.75 72 HIS A C 1
ATOM 577 O O . HIS A 1 72 ? 1.962 17.75 17.453 1 83.75 72 HIS A O 1
ATOM 583 N N . ILE A 1 73 ? 2.486 15.727 16.75 1 81.44 73 ILE A N 1
ATOM 584 C CA . ILE A 1 73 ? 2.158 16.109 15.391 1 81.44 73 ILE A CA 1
ATOM 585 C C . ILE A 1 73 ? 0.643 16.203 15.227 1 81.44 73 ILE A C 1
ATOM 587 O O . ILE A 1 73 ? -0.082 15.242 15.508 1 81.44 73 ILE A O 1
ATOM 591 N N . GLN A 1 74 ? 0.156 17.297 14.836 1 77.31 74 GLN A N 1
ATOM 592 C CA . GLN A 1 74 ? -1.276 17.547 14.711 1 77.31 74 GLN A CA 1
ATOM 593 C C . GLN A 1 74 ? -1.68 17.688 13.242 1 77.31 74 GLN A C 1
ATOM 595 O O . GLN A 1 74 ? -2.742 18.234 12.938 1 77.31 74 GLN A O 1
ATOM 600 N N . HIS A 1 75 ? -0.88 17.219 12.398 1 72.44 75 HIS A N 1
ATOM 601 C CA . HIS A 1 75 ? -1.143 17.422 10.984 1 72.44 75 HIS A CA 1
ATOM 602 C C . HIS A 1 75 ? -1.328 16.094 10.258 1 72.44 75 HIS A C 1
ATOM 604 O O . HIS A 1 75 ? -0.903 15.055 10.75 1 72.44 75 HIS A O 1
ATOM 610 N N . GLY A 1 76 ? -2.199 16.172 9.242 1 79 76 GLY A N 1
ATOM 611 C CA . GLY A 1 76 ? -2.418 15 8.398 1 79 76 GLY A CA 1
ATOM 612 C C . GLY A 1 76 ? -3.119 13.867 9.117 1 79 76 GLY A C 1
ATOM 613 O O . GLY A 1 76 ? -4.066 14.094 9.867 1 79 76 GLY A O 1
ATOM 614 N N . CYS A 1 77 ? -2.686 12.672 8.883 1 89.19 77 CYS A N 1
ATOM 615 C CA . CYS A 1 77 ? -3.344 11.484 9.422 1 89.19 77 CYS A CA 1
ATOM 616 C C . CYS A 1 77 ? -2.973 11.266 10.883 1 89.19 77 CYS A C 1
ATOM 618 O O . CYS A 1 77 ? -3.471 10.344 11.523 1 89.19 77 CYS A O 1
ATOM 620 N N . CYS A 1 78 ? -2.104 12.141 11.43 1 83.25 78 CYS A N 1
ATOM 621 C CA . CYS A 1 78 ? -1.926 12.156 12.883 1 83.25 78 CYS A CA 1
ATOM 622 C C . CYS A 1 78 ? -3.111 12.82 13.57 1 83.25 78 CYS A C 1
ATOM 624 O O . CYS A 1 78 ? -3.494 12.43 14.672 1 83.25 78 CYS A O 1
ATOM 626 N N . ARG A 1 79 ? -3.588 14.023 13.227 1 73 79 ARG A N 1
ATOM 627 C CA . ARG A 1 79 ? -4.734 14.727 13.797 1 73 79 ARG A CA 1
ATOM 628 C C . ARG A 1 79 ? -5.387 15.641 12.766 1 73 79 ARG A C 1
ATOM 630 O O . ARG A 1 79 ? -4.703 16.438 12.125 1 73 79 ARG A O 1
ATOM 637 N N . GLN A 1 80 ? -6.363 15.219 11.828 1 59.41 80 GLN A N 1
ATOM 638 C CA . GLN A 1 80 ? -6.449 15.812 10.5 1 59.41 80 GLN A CA 1
ATOM 639 C C . GLN A 1 80 ? -7.672 16.719 10.383 1 59.41 80 GLN A C 1
ATOM 641 O O . GLN A 1 80 ? -8.039 17.141 9.281 1 59.41 80 GLN A O 1
ATOM 646 N N . HIS A 1 81 ? -8.438 17.016 11.312 1 63.34 81 HIS A N 1
ATOM 647 C CA . HIS A 1 81 ? -9.664 17.625 10.82 1 63.34 81 HIS A CA 1
ATOM 648 C C . HIS A 1 81 ? -9.453 19.094 10.461 1 63.34 81 HIS A C 1
ATOM 650 O O . HIS A 1 81 ? -8.797 19.828 11.203 1 63.34 81 HIS A O 1
ATOM 656 N N . HIS A 1 82 ? -9.539 19.391 9.227 1 70.88 82 HIS A N 1
ATOM 657 C CA . HIS A 1 82 ? -9.641 20.75 8.727 1 70.88 82 HIS A CA 1
ATOM 658 C C . HIS A 1 82 ? -11.023 21.016 8.141 1 70.88 82 HIS A C 1
ATOM 660 O O . HIS A 1 82 ? -11.719 20.078 7.734 1 70.88 82 HIS A O 1
ATOM 666 N N . HIS A 1 83 ? -11.352 22.234 8.227 1 72 83 HIS A N 1
ATOM 667 C CA . HIS A 1 83 ? -12.68 22.578 7.734 1 72 83 HIS A CA 1
ATOM 668 C C . HIS A 1 83 ? -12.844 22.219 6.262 1 72 83 HIS A C 1
ATOM 670 O O . HIS A 1 83 ? -13.93 21.859 5.82 1 72 83 HIS A O 1
ATOM 676 N N . ALA A 1 84 ? -11.781 22.234 5.531 1 78.56 84 ALA A N 1
ATOM 677 C CA . ALA A 1 84 ? -11.867 22.062 4.086 1 78.56 84 ALA A CA 1
ATOM 678 C C . ALA A 1 84 ? -11.562 20.625 3.688 1 78.56 84 ALA A C 1
ATOM 680 O O . 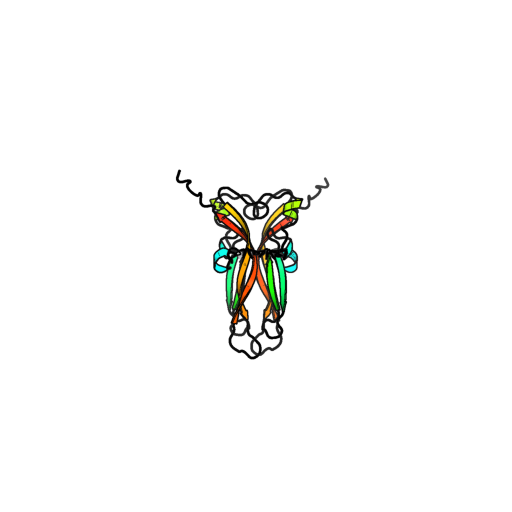ALA A 1 84 ? -11.859 20.203 2.568 1 78.56 84 ALA A O 1
ATOM 681 N N . PHE A 1 85 ? -10.875 19.859 4.594 1 82.5 85 PHE A N 1
ATOM 682 C CA . PHE A 1 85 ? -10.516 18.484 4.246 1 82.5 85 PHE A CA 1
ATOM 683 C C . PHE A 1 85 ? -10.367 17.625 5.5 1 82.5 85 PHE A C 1
ATOM 685 O O . PHE A 1 85 ? -10.219 18.156 6.605 1 82.5 85 PHE A O 1
ATOM 692 N N . VAL A 1 86 ? -10.562 16.422 5.375 1 88.75 86 VAL A N 1
ATOM 693 C CA . VAL A 1 86 ? -10.32 15.43 6.414 1 88.75 86 VAL A CA 1
ATOM 694 C C . VAL A 1 86 ? -9.289 14.414 5.922 1 88.75 86 VAL A C 1
ATOM 696 O O . VAL A 1 86 ? -9.211 14.133 4.727 1 88.75 86 VAL A O 1
ATOM 699 N N . THR A 1 87 ? -8.414 14.008 6.797 1 90.75 87 THR A N 1
ATOM 700 C CA . THR A 1 87 ? -7.484 12.93 6.508 1 90.75 87 THR A CA 1
ATOM 701 C C . THR A 1 87 ? -7.719 11.742 7.441 1 90.75 87 THR A C 1
ATOM 703 O O . THR A 1 87 ? -8.156 11.922 8.578 1 90.75 87 THR A O 1
ATOM 706 N N . GLU A 1 88 ? -7.52 10.57 6.93 1 91.44 88 GLU A N 1
ATOM 707 C CA . GLU A 1 88 ? -7.711 9.352 7.711 1 91.44 88 GLU A CA 1
ATOM 708 C C . GLU A 1 88 ? -6.84 8.219 7.18 1 91.44 88 GLU A C 1
ATOM 710 O O . GLU A 1 88 ? -6.699 8.055 5.965 1 91.44 88 GLU A O 1
ATOM 715 N N . CYS A 1 89 ? -6.258 7.473 8.133 1 95.44 89 CYS A N 1
ATOM 716 C CA . CYS A 1 89 ? -5.637 6.219 7.719 1 95.44 89 CYS A CA 1
ATOM 717 C C . CYS A 1 89 ? -6.691 5.164 7.406 1 95.44 89 CYS A C 1
ATOM 719 O O . CYS A 1 89 ? -7.477 4.789 8.273 1 95.44 89 CYS A O 1
ATOM 721 N N . VAL A 1 90 ? -6.641 4.66 6.234 1 96.44 90 VAL A N 1
ATOM 722 C CA . VAL A 1 90 ? -7.629 3.664 5.84 1 96.44 90 VAL A CA 1
ATOM 723 C C . VAL A 1 90 ? -6.926 2.432 5.273 1 96.44 90 VAL A C 1
ATOM 725 O O . VAL A 1 90 ? -5.887 2.549 4.621 1 96.44 90 VAL A O 1
ATOM 728 N N . GLU A 1 91 ? -7.512 1.303 5.617 1 97.81 91 GLU A N 1
ATOM 729 C CA . GLU A 1 91 ? -7.055 0.053 5.02 1 97.81 91 GLU A CA 1
ATOM 730 C C . GLU A 1 91 ? -7.605 -0.119 3.605 1 97.81 91 GLU A C 1
ATOM 732 O O . GLU A 1 91 ? -8.812 0.008 3.387 1 97.81 91 GLU A O 1
ATOM 737 N N . ILE A 1 92 ? -6.762 -0.341 2.656 1 98.31 92 ILE A N 1
ATOM 738 C CA . ILE A 1 92 ? -7.195 -0.457 1.268 1 98.31 92 ILE A CA 1
ATOM 739 C C . ILE A 1 92 ? -7.109 -1.915 0.821 1 98.31 92 ILE A C 1
ATOM 741 O O . ILE A 1 92 ? -6.203 -2.645 1.231 1 98.31 92 ILE A O 1
ATOM 745 N N . TYR A 1 93 ? -8.039 -2.293 -0.023 1 98.56 93 TYR A N 1
ATOM 746 C CA . TYR A 1 93 ? -8.148 -3.67 -0.489 1 98.56 93 TYR A CA 1
ATOM 747 C C . TYR A 1 93 ? -8.031 -3.744 -2.006 1 98.56 93 TYR A C 1
ATOM 749 O O . TYR A 1 93 ? -8.289 -2.76 -2.703 1 98.56 93 TYR A O 1
ATOM 757 N N . ASP A 1 94 ? -7.641 -4.859 -2.506 1 98.12 94 ASP A N 1
ATOM 758 C CA . ASP A 1 94 ? -7.641 -5.207 -3.922 1 98.12 94 ASP A CA 1
ATOM 759 C C . ASP A 1 94 ? -7.781 -6.715 -4.117 1 98.12 94 ASP A C 1
ATOM 761 O O . ASP A 1 94 ? -7.902 -7.465 -3.145 1 98.12 94 ASP A O 1
ATOM 765 N N . TRP A 1 95 ? -7.816 -7.023 -5.367 1 96.56 95 TRP A N 1
ATOM 766 C CA . TRP A 1 95 ? -7.961 -8.438 -5.703 1 96.56 95 TRP A CA 1
ATOM 767 C C . TRP A 1 95 ? -6.664 -9 -6.281 1 96.56 95 TRP A C 1
ATOM 769 O O . TRP A 1 95 ? -6.004 -8.336 -7.09 1 96.56 95 TRP A O 1
ATOM 779 N N . VAL A 1 96 ? -6.289 -10.156 -5.77 1 96.62 96 VAL A N 1
ATOM 780 C CA . VAL A 1 96 ? -5.105 -10.852 -6.266 1 96.62 96 VAL A CA 1
ATOM 781 C C . VAL A 1 96 ? -5.512 -12.18 -6.906 1 96.62 96 VAL A C 1
ATOM 783 O O . VAL A 1 96 ? -6.398 -12.867 -6.402 1 96.62 96 VAL A O 1
ATOM 786 N N . GLN A 1 97 ? -4.855 -12.453 -8.008 1 95.06 97 GLN A N 1
ATOM 787 C CA . GLN A 1 97 ? -5.09 -13.734 -8.656 1 95.06 97 GLN A CA 1
ATOM 788 C C . GLN A 1 97 ? -4.297 -14.844 -7.977 1 95.06 97 GLN A C 1
ATOM 790 O O . GLN A 1 97 ? -3.104 -14.688 -7.703 1 95.06 97 GLN A O 1
ATOM 795 N N . VAL A 1 98 ? -4.988 -15.898 -7.766 1 95.75 98 VAL A N 1
ATOM 796 C CA . VAL A 1 98 ? -4.34 -17.078 -7.184 1 95.75 98 VAL A CA 1
ATOM 797 C C . VAL A 1 98 ? -4.805 -18.328 -7.906 1 95.75 98 VAL A C 1
ATOM 799 O O . VAL A 1 98 ? -5.832 -18.328 -8.586 1 95.75 98 VAL A O 1
ATOM 802 N N . THR A 1 99 ? -4.012 -19.375 -7.879 1 92.75 99 THR A N 1
ATOM 803 C CA . THR A 1 99 ? -4.371 -20.703 -8.375 1 92.75 99 THR A CA 1
ATOM 804 C C . THR A 1 99 ? -4.258 -21.734 -7.262 1 92.75 99 THR A C 1
ATOM 806 O O . THR A 1 99 ? -3.32 -21.703 -6.461 1 92.75 99 THR A O 1
ATOM 809 N N . PHE A 1 100 ? -5.297 -22.578 -7.188 1 93.62 100 PHE A N 1
ATOM 810 C CA . PHE A 1 100 ? -5.254 -23.641 -6.188 1 93.62 100 PHE A CA 1
ATOM 811 C C . PHE A 1 100 ? -4.809 -24.953 -6.812 1 93.62 100 PHE A C 1
ATOM 813 O O . PHE A 1 100 ? -5.117 -25.219 -7.977 1 93.62 100 PHE A O 1
ATOM 820 N N . LYS A 1 101 ? -3.971 -25.594 -5.98 1 87.75 101 LYS A N 1
ATOM 821 C CA . LYS A 1 101 ? -3.504 -26.891 -6.441 1 87.75 101 LYS A CA 1
ATOM 822 C C . LYS A 1 101 ? -4.668 -27.766 -6.91 1 87.75 101 LYS A C 1
ATOM 824 O O . LYS A 1 101 ? -5.688 -27.859 -6.227 1 87.75 101 LYS A O 1
ATOM 829 N N . GLY A 1 102 ? -4.477 -28.406 -8.078 1 88.69 102 GLY A N 1
ATOM 830 C CA . GLY A 1 102 ? -5.504 -29.266 -8.633 1 88.69 102 GLY A CA 1
ATOM 831 C C . GLY A 1 102 ? -6.539 -28.516 -9.453 1 88.69 102 GLY A C 1
ATOM 832 O O . GLY A 1 102 ? -7.457 -29.125 -10.008 1 88.69 102 GLY A O 1
ATOM 833 N N . GLN A 1 103 ? -6.406 -27.172 -9.43 1 87.56 103 GLN A N 1
ATOM 834 C CA . GLN A 1 103 ? -7.289 -26.328 -10.234 1 87.56 103 GLN A CA 1
ATOM 835 C C . GLN A 1 103 ? -6.5 -25.516 -11.258 1 87.56 103 GLN A C 1
ATOM 837 O O . GLN A 1 103 ? -5.383 -25.078 -10.977 1 87.56 103 GLN A O 1
ATOM 842 N N . ASP A 1 104 ? -6.961 -25.375 -12.398 1 81.62 104 ASP A N 1
ATOM 843 C CA . ASP A 1 104 ? -6.242 -24.656 -13.438 1 81.62 104 ASP A CA 1
ATOM 844 C C . ASP A 1 104 ? -6.723 -23.203 -13.523 1 81.62 104 ASP A C 1
ATOM 846 O O . ASP A 1 104 ? -5.938 -22.297 -13.82 1 81.62 104 ASP A O 1
ATOM 850 N N . ALA A 1 105 ? -7.918 -23 -13.203 1 90.12 105 ALA A N 1
ATOM 851 C CA . ALA A 1 105 ? -8.477 -21.656 -13.359 1 90.12 105 ALA A CA 1
ATOM 852 C C . ALA A 1 105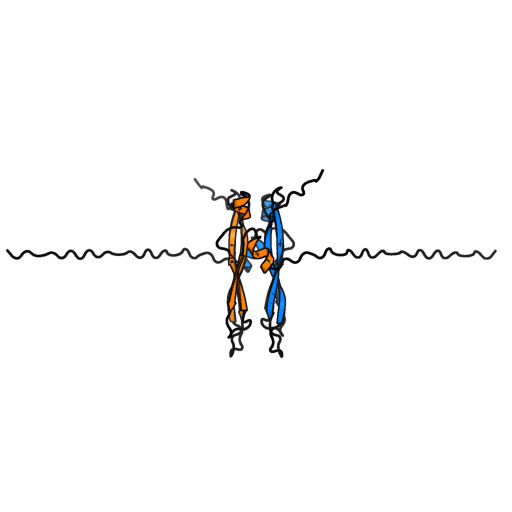 ? -8.078 -20.75 -12.203 1 90.12 105 ALA A C 1
ATOM 854 O O . ALA A 1 105 ? -8.18 -21.141 -11.039 1 90.12 105 ALA A O 1
ATOM 855 N N . PRO A 1 106 ? -7.535 -19.641 -12.492 1 92.94 106 PRO A N 1
ATOM 856 C CA . PRO A 1 106 ? -7.215 -18.703 -11.422 1 92.94 106 PRO A CA 1
ATOM 857 C C . PRO A 1 106 ? -8.461 -18.172 -10.711 1 92.94 106 PRO A C 1
ATOM 859 O O . PRO A 1 106 ? -9.539 -18.141 -11.297 1 92.94 106 PRO A O 1
ATOM 862 N N . GLN A 1 107 ? -8.375 -17.859 -9.492 1 95.56 107 GLN A N 1
ATOM 863 C CA . 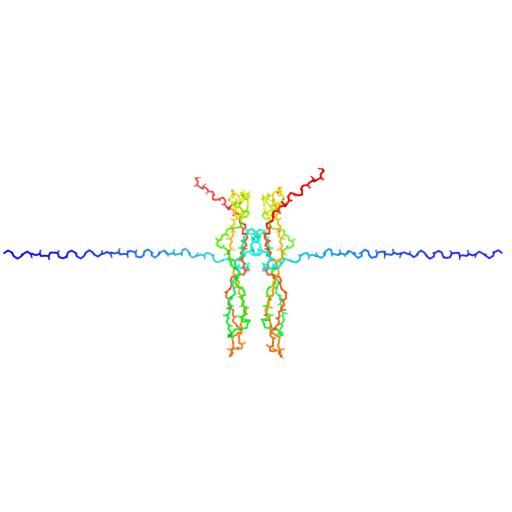GLN A 1 107 ? -9.391 -17.219 -8.664 1 95.56 107 GLN A CA 1
ATOM 864 C C . GLN A 1 107 ? -8.891 -15.891 -8.109 1 95.56 107 GLN A C 1
ATOM 866 O O . GLN A 1 107 ? -7.699 -15.742 -7.816 1 95.56 107 GLN A O 1
ATOM 871 N N . ALA A 1 108 ? -9.836 -15.016 -8.031 1 96.31 108 ALA A N 1
ATOM 872 C CA . ALA A 1 108 ? -9.5 -13.734 -7.414 1 96.31 108 ALA A CA 1
ATOM 873 C C . ALA A 1 108 ? -9.867 -13.719 -5.934 1 96.31 108 ALA A C 1
ATOM 875 O O . ALA A 1 108 ? -10.992 -14.07 -5.57 1 96.31 108 ALA A O 1
ATOM 876 N N . ILE A 1 109 ? -8.906 -13.344 -5.133 1 97.19 109 ILE A N 1
ATOM 877 C CA . ILE A 1 109 ? -9.219 -13.18 -3.717 1 97.19 109 ILE A CA 1
ATOM 878 C C . ILE A 1 109 ? -8.953 -11.742 -3.289 1 97.19 109 ILE A C 1
ATOM 880 O O . ILE A 1 109 ? -8.008 -11.109 -3.768 1 97.19 109 ILE A O 1
ATOM 884 N N . LYS A 1 110 ? -9.805 -11.289 -2.418 1 97.88 110 LYS A N 1
ATOM 885 C CA . LYS A 1 110 ? -9.648 -9.945 -1.873 1 97.88 110 LYS A CA 1
ATOM 886 C C . LYS A 1 110 ? -8.617 -9.922 -0.747 1 97.88 110 LYS A C 1
ATOM 888 O O . LYS A 1 110 ? -8.672 -10.742 0.168 1 97.88 110 LYS A O 1
ATOM 893 N N . VAL A 1 111 ? -7.672 -9.086 -0.774 1 98.38 111 VAL A N 1
ATOM 894 C CA . VAL A 1 111 ? -6.625 -9.016 0.238 1 98.38 111 VAL A CA 1
ATOM 895 C C . VAL A 1 111 ? -6.367 -7.555 0.609 1 98.38 111 VAL A C 1
ATOM 897 O O . VAL A 1 111 ? -6.516 -6.66 -0.226 1 98.38 111 VAL A O 1
ATOM 900 N N . PRO A 1 112 ? -6.098 -7.195 1.882 1 98.56 112 PRO A N 1
ATOM 901 C CA . PRO A 1 112 ? -5.59 -5.855 2.189 1 98.56 112 PRO A CA 1
ATOM 902 C C . PRO A 1 112 ? -4.227 -5.582 1.563 1 98.56 112 PRO A C 1
ATOM 904 O O . PRO A 1 112 ? -3.326 -6.422 1.642 1 98.56 112 PRO A O 1
ATOM 907 N N . VAL A 1 113 ? -4.098 -4.434 0.963 1 98.44 113 VAL A N 1
ATOM 908 C CA . VAL A 1 113 ? -2.877 -4.215 0.199 1 98.44 113 VAL A CA 1
ATOM 909 C C . VAL A 1 113 ? -2.152 -2.977 0.728 1 98.44 113 VAL A C 1
ATOM 911 O O . VAL A 1 113 ? -1.14 -2.555 0.164 1 98.44 113 VAL A O 1
ATOM 914 N N . GLY A 1 114 ? -2.678 -2.422 1.842 1 98.25 114 GLY A N 1
ATOM 915 C CA . GLY A 1 114 ? -1.998 -1.268 2.408 1 98.25 114 GLY A CA 1
ATOM 916 C C . GLY A 1 114 ? -2.842 -0.515 3.42 1 98.25 114 GLY A C 1
ATOM 917 O O . GLY A 1 114 ? -4.027 -0.803 3.584 1 98.25 114 GLY A O 1
ATOM 918 N N . CYS A 1 115 ? -2.189 0.41 4.012 1 98.06 115 CYS A N 1
ATOM 919 C CA . CYS A 1 115 ? -2.775 1.439 4.863 1 98.06 115 CYS A CA 1
ATOM 920 C C . CYS A 1 115 ? -2.332 2.83 4.422 1 98.06 115 CYS A C 1
ATOM 922 O O . CYS A 1 115 ? -1.14 3.141 4.445 1 98.06 115 CYS A O 1
ATOM 924 N N . THR A 1 116 ? -3.146 3.609 3.994 1 96.44 116 THR A N 1
ATOM 925 C CA . THR A 1 116 ? -2.777 4.859 3.34 1 96.44 116 THR A CA 1
ATOM 926 C C . THR A 1 116 ? -3.51 6.039 3.977 1 96.44 116 THR A C 1
ATOM 928 O O . THR A 1 116 ? -4.57 5.863 4.578 1 96.44 116 THR A O 1
ATOM 931 N N . CYS A 1 117 ? -2.941 7.215 3.875 1 95.31 117 CYS A N 1
ATOM 932 C CA . CYS A 1 117 ? -3.564 8.445 4.359 1 95.31 117 CYS A CA 1
ATOM 933 C C . CYS A 1 117 ? -4.496 9.031 3.307 1 95.31 117 CYS A C 1
ATOM 935 O O . CYS A 1 117 ? -4.043 9.664 2.352 1 95.31 117 CYS A O 1
ATOM 937 N N . LEU A 1 118 ? -5.75 8.75 3.471 1 94.5 118 LEU A N 1
ATOM 938 C CA . LEU A 1 118 ? -6.781 9.297 2.594 1 94.5 118 LEU A CA 1
ATOM 939 C C . LEU A 1 118 ? -6.988 10.789 2.869 1 94.5 118 LEU A C 1
ATOM 941 O O . LEU A 1 118 ? -6.988 11.211 4.023 1 94.5 118 LEU A O 1
ATOM 945 N N . ILE A 1 119 ? -7.109 11.57 1.865 1 92 119 ILE A N 1
ATOM 946 C CA . ILE A 1 119 ? -7.434 12.984 2 1 92 119 ILE A CA 1
ATOM 947 C C . ILE A 1 119 ? -8.68 13.312 1.179 1 92 119 ILE A C 1
ATOM 949 O O . ILE A 1 119 ? -8.727 13.031 -0.022 1 92 119 ILE A O 1
ATOM 953 N N . GLU A 1 120 ? -9.695 13.75 1.818 1 89.69 120 GLU A N 1
ATOM 954 C CA . GLU A 1 120 ? -10.953 14.062 1.153 1 89.69 120 GLU A CA 1
ATOM 955 C C . GLU A 1 120 ? -11.438 15.461 1.516 1 89.69 120 GLU A C 1
ATOM 957 O O . GLU A 1 120 ? -11.211 15.93 2.633 1 89.69 120 GLU A O 1
ATOM 962 N N . GLU A 1 121 ? -12.062 16.078 0.565 1 86.75 121 GLU A N 1
ATOM 963 C CA . GLU A 1 121 ? -12.672 17.375 0.815 1 86.75 121 GLU A CA 1
ATOM 964 C C . GLU A 1 121 ? -13.922 17.25 1.676 1 86.75 121 GLU A C 1
ATOM 966 O O . GLU A 1 121 ? -14.688 16.281 1.528 1 86.75 121 GLU A O 1
ATOM 971 N N . THR A 1 122 ? -14.062 18.078 2.709 1 80.31 122 THR A N 1
ATOM 972 C CA . THR A 1 122 ? -15.258 18.062 3.537 1 80.31 122 THR A CA 1
ATOM 973 C C . THR A 1 122 ? -16.375 18.859 2.871 1 80.31 122 THR A C 1
ATOM 975 O O . THR A 1 122 ? -16.125 19.891 2.234 1 80.31 122 THR A O 1
ATOM 978 N N . THR A 1 123 ? -17.156 18.469 1.935 1 64.31 123 THR A N 1
ATOM 979 C CA . THR A 1 123 ? -18.297 19.25 1.456 1 64.31 123 THR A CA 1
ATOM 980 C C . THR A 1 123 ? -18.953 20.016 2.602 1 64.31 123 THR A C 1
ATOM 982 O O . THR A 1 123 ? -19.188 19.469 3.676 1 64.31 123 THR A O 1
ATOM 985 N N . ALA A 1 124 ? -18.906 21.312 2.742 1 51.69 124 ALA A N 1
ATOM 986 C CA . ALA A 1 124 ? -19.797 22.156 3.539 1 51.69 124 ALA A CA 1
ATOM 987 C C . ALA A 1 124 ? -21.234 21.625 3.502 1 51.69 124 ALA A C 1
ATOM 989 O O . ALA A 1 124 ? -21.812 21.469 2.426 1 51.69 124 ALA A O 1
ATOM 990 N N . ALA A 1 125 ? -21.766 20.859 4.219 1 42.06 125 ALA A N 1
ATOM 991 C CA . ALA A 1 125 ? -23.219 20.969 4.402 1 42.06 125 ALA A CA 1
ATOM 992 C C . ALA A 1 125 ? -23.656 22.438 4.477 1 42.06 125 ALA A C 1
ATOM 994 O O . ALA A 1 125 ? -23.156 23.188 5.312 1 42.06 125 ALA A O 1
ATOM 995 N N . ALA A 1 126 ? -24.125 23.156 3.467 1 37.59 126 ALA A N 1
ATOM 996 C CA . ALA A 1 126 ? -25.109 24.219 3.602 1 37.59 126 ALA A CA 1
ATOM 997 C C . ALA A 1 126 ? -26.094 23.922 4.738 1 37.59 126 ALA A C 1
ATOM 999 O O . ALA A 1 126 ? -26.734 22.875 4.754 1 37.59 126 ALA A O 1
ATOM 1000 N N . GLU A 1 127 ? -25.828 24.188 5.914 1 29.28 127 GLU A N 1
ATOM 1001 C CA . GLU A 1 127 ? -26.969 24.547 6.75 1 29.28 127 GLU A CA 1
ATOM 1002 C C . GLU A 1 127 ? -28.031 25.281 5.941 1 29.28 127 GLU A C 1
ATOM 1004 O O . GLU A 1 127 ? -27.797 26.375 5.426 1 29.28 127 GLU A O 1
ATOM 1009 N N . VAL A 1 128 ? -28.812 24.688 5.07 1 27.08 128 VAL A N 1
ATOM 1010 C CA . VAL A 1 128 ? -30.156 25.234 4.879 1 27.08 128 VAL A CA 1
ATOM 1011 C C . VAL A 1 128 ? -30.766 25.578 6.234 1 27.08 128 VAL A C 1
ATOM 1013 O O . VAL A 1 128 ? -31.078 24.688 7.035 1 27.08 128 VAL A O 1
ATOM 1016 N N . ARG A 1 129 ? -30.109 26.5 7.043 1 23.14 129 ARG A N 1
ATOM 1017 C CA . ARG A 1 129 ? -31.156 27.391 7.559 1 23.14 129 ARG A CA 1
ATOM 1018 C C . ARG A 1 129 ? -31.734 28.25 6.449 1 23.14 129 ARG A C 1
ATOM 1020 O O . ARG A 1 129 ? -31 28.719 5.574 1 23.14 129 ARG A O 1
ATOM 1027 N N . MET B 1 1 ? -55 -22.984 53.5 1 39.44 1 MET B N 1
ATOM 1028 C CA . MET B 1 1 ? -54.469 -21.766 52.875 1 39.44 1 MET B CA 1
ATOM 1029 C C . MET B 1 1 ? -53.25 -22.078 52.062 1 39.44 1 MET B C 1
ATOM 1031 O O . MET B 1 1 ? -52.188 -22.406 52.594 1 39.44 1 MET B O 1
ATOM 1035 N N . SER B 1 2 ? -53.406 -22.734 50.781 1 43.69 2 SER B N 1
ATOM 1036 C CA . SER B 1 2 ? -52.531 -23.078 49.688 1 43.69 2 SER B CA 1
ATOM 1037 C C . SER B 1 2 ? -51.844 -21.844 49.094 1 43.69 2 SER B C 1
ATOM 1039 O O . SER B 1 2 ? -52.531 -20.906 48.688 1 43.69 2 SER B O 1
ATOM 1041 N N . ARG B 1 3 ? -50.656 -21.344 49.656 1 43 3 ARG B N 1
ATOM 1042 C CA . ARG B 1 3 ? -49.781 -20.281 49.188 1 43 3 ARG B CA 1
ATOM 1043 C C . ARG B 1 3 ? -49.469 -20.469 47.688 1 43 3 ARG B C 1
ATOM 1045 O O . ARG B 1 3 ? -48.969 -21.531 47.281 1 43 3 ARG B O 1
ATOM 1052 N N . CYS B 1 4 ? -50.219 -19.906 46.781 1 47.72 4 CYS B N 1
ATOM 1053 C CA . CYS B 1 4 ? -49.969 -19.734 45.344 1 47.72 4 CYS B CA 1
ATOM 1054 C C . CYS B 1 4 ? -48.594 -19.141 45.094 1 47.72 4 CYS B C 1
ATOM 1056 O O . CYS B 1 4 ? -48.312 -18 45.5 1 47.72 4 CYS B O 1
ATOM 1058 N N . LEU B 1 5 ? -47.469 -19.938 45.188 1 50 5 LEU B N 1
ATOM 1059 C CA . LEU B 1 5 ? -46.156 -19.547 44.75 1 50 5 LEU B CA 1
ATOM 1060 C C . LEU B 1 5 ? -46.188 -19.031 43.312 1 50 5 LEU B C 1
ATOM 1062 O O . LEU B 1 5 ? -46.5 -19.797 42.375 1 50 5 LEU B O 1
ATOM 1066 N N . ILE B 1 6 ? -46.531 -17.688 43 1 54.31 6 ILE B N 1
ATOM 1067 C CA . ILE B 1 6 ? -46.406 -17 41.719 1 54.31 6 ILE B CA 1
ATOM 1068 C C . ILE B 1 6 ? -44.969 -17 41.281 1 54.31 6 ILE B C 1
ATOM 1070 O O . ILE B 1 6 ? -44.094 -16.422 41.938 1 54.31 6 ILE B O 1
ATOM 1074 N N . ILE B 1 7 ? -44.5 -18.047 40.562 1 56.38 7 ILE B N 1
ATOM 1075 C CA . ILE B 1 7 ? -43.219 -18.078 39.875 1 56.38 7 ILE B CA 1
ATOM 1076 C C . ILE B 1 7 ? -43.156 -16.969 38.844 1 56.38 7 ILE B C 1
ATOM 1078 O O . ILE B 1 7 ? -43.906 -16.984 37.844 1 56.38 7 ILE B O 1
ATOM 1082 N N . VAL B 1 8 ? -42.781 -15.688 39.219 1 55.44 8 VAL B N 1
ATOM 1083 C CA . VAL B 1 8 ? -42.531 -14.602 38.281 1 55.44 8 VAL B CA 1
ATOM 1084 C C . VAL B 1 8 ? -41.344 -14.969 37.375 1 55.44 8 VAL B C 1
ATOM 1086 O O . VAL B 1 8 ? -40.219 -15.141 37.875 1 55.44 8 VAL B O 1
ATOM 1089 N N . PHE B 1 9 ? -41.531 -15.656 36.219 1 56.88 9 PHE B N 1
ATOM 1090 C CA . PHE B 1 9 ? -40.531 -15.859 35.156 1 56.88 9 PHE B CA 1
ATOM 1091 C C . PHE B 1 9 ? -40.031 -14.523 34.625 1 56.88 9 PHE B C 1
ATOM 1093 O O . PHE B 1 9 ? -40.781 -13.773 34 1 56.88 9 PHE B O 1
ATOM 1100 N N . ILE B 1 10 ? -39.094 -13.828 35.344 1 57.5 10 ILE B N 1
ATOM 1101 C CA . ILE B 1 10 ? -38.406 -12.672 34.781 1 57.5 10 ILE B CA 1
ATOM 1102 C C . ILE B 1 10 ? -37.719 -13.055 33.469 1 57.5 10 ILE B C 1
ATOM 1104 O O . ILE B 1 10 ? -36.781 -13.859 33.438 1 57.5 10 ILE B O 1
ATOM 1108 N N . PHE B 1 11 ? -38.5 -13.055 32.281 1 57.91 11 PHE B N 1
ATOM 1109 C CA . PHE B 1 11 ? -37.906 -13.156 30.953 1 57.91 11 PHE B CA 1
ATOM 1110 C C . PHE B 1 11 ? -36.875 -12.055 30.734 1 57.91 11 PHE B C 1
ATOM 1112 O O . PHE B 1 11 ? -37.219 -10.875 30.688 1 57.91 11 PHE B O 1
ATOM 1119 N N . LEU B 1 12 ? -35.625 -12.234 31.25 1 55.91 12 LEU B N 1
ATOM 1120 C CA . LEU B 1 12 ? -34.5 -11.375 30.875 1 55.91 12 LEU B CA 1
ATOM 1121 C C . LEU B 1 12 ? -34.375 -11.312 29.359 1 55.91 12 LEU B C 1
ATOM 1123 O O . LEU B 1 12 ? -33.969 -12.297 28.719 1 55.91 12 LEU B O 1
ATOM 1127 N N . PHE B 1 13 ? -35.219 -10.508 28.609 1 58.22 13 PHE B N 1
ATOM 1128 C CA . PHE B 1 13 ? -35.031 -10.211 27.203 1 58.22 13 PHE B CA 1
ATOM 1129 C C . PHE B 1 13 ? -33.625 -9.617 26.969 1 58.22 13 PHE B C 1
ATOM 1131 O O . PHE B 1 13 ? -33.375 -8.469 27.328 1 58.22 13 PHE B O 1
ATOM 1138 N N . VAL B 1 14 ? -32.531 -10.398 27.016 1 57 14 VAL B N 1
ATOM 1139 C CA . VAL B 1 14 ? -31.25 -9.914 26.531 1 57 14 VAL B CA 1
ATOM 1140 C C . VAL B 1 14 ? -31.406 -9.391 25.109 1 57 14 VAL B C 1
ATOM 1142 O O . VAL B 1 14 ? -31.672 -10.156 24.172 1 57 14 VAL B O 1
ATOM 1145 N N . ALA B 1 15 ? -31.938 -8.211 24.891 1 51.5 15 ALA B N 1
ATOM 1146 C CA . ALA B 1 15 ? -31.844 -7.566 23.594 1 51.5 15 ALA B CA 1
ATOM 1147 C C . ALA B 1 15 ? -30.438 -7.691 23.016 1 51.5 15 ALA B C 1
ATOM 1149 O O . ALA B 1 15 ? -29.484 -7.125 23.578 1 51.5 15 ALA B O 1
ATOM 1150 N N . ALA B 1 16 ? -30.047 -8.844 22.391 1 50.09 16 ALA B N 1
ATOM 1151 C CA . ALA B 1 16 ? -28.859 -8.828 21.547 1 50.09 16 ALA B CA 1
ATOM 1152 C C . ALA B 1 16 ? -28.812 -7.578 20.672 1 50.09 16 ALA B C 1
ATOM 1154 O O . ALA B 1 16 ? -29.656 -7.418 19.781 1 50.09 16 ALA B O 1
ATOM 1155 N N . ALA B 1 17 ? -28.5 -6.383 21.172 1 50.62 17 ALA B N 1
ATOM 1156 C CA . ALA B 1 17 ? -28.156 -5.289 20.281 1 50.62 17 ALA B CA 1
ATOM 1157 C C . ALA B 1 17 ? -27.297 -5.785 19.109 1 50.62 17 ALA B C 1
ATOM 1159 O O . ALA B 1 17 ? -26.125 -6.137 19.312 1 50.62 17 ALA B O 1
ATOM 1160 N N . TYR B 1 18 ? -27.938 -6.453 18.141 1 48.91 18 TYR B N 1
ATOM 1161 C CA . TYR B 1 18 ? -27.188 -6.59 16.891 1 48.91 18 TYR B CA 1
ATOM 1162 C C . TYR B 1 18 ? -26.484 -5.285 16.531 1 48.91 18 TYR B C 1
ATOM 1164 O O . TYR B 1 18 ? -27.125 -4.262 16.312 1 48.91 18 TYR B O 1
ATOM 1172 N N . VAL B 1 19 ? -25.469 -4.875 17.234 1 49.28 19 VAL B N 1
ATOM 1173 C CA . VAL B 1 19 ? -24.656 -3.834 16.609 1 49.28 19 VAL B CA 1
ATOM 1174 C C . VAL B 1 19 ? -24.609 -4.051 15.102 1 49.28 19 VAL B C 1
ATOM 1176 O O . VAL B 1 19 ? -24.047 -5.043 14.625 1 49.28 19 VAL B O 1
ATOM 1179 N N . LEU B 1 20 ? -25.703 -3.764 14.453 1 46.66 20 LEU B N 1
ATOM 1180 C CA . LEU B 1 20 ? -25.469 -3.574 13.023 1 46.66 20 LEU B CA 1
ATOM 1181 C C . LEU B 1 20 ? -24.125 -2.898 12.773 1 46.66 20 LEU B C 1
ATOM 1183 O O . LEU B 1 20 ? -23.953 -1.723 13.109 1 46.66 20 LEU B O 1
ATOM 1187 N N . ALA B 1 21 ? -23.062 -3.605 12.953 1 49.81 21 ALA B N 1
ATOM 1188 C CA . ALA B 1 21 ? -21.781 -3.059 12.492 1 49.81 21 ALA B CA 1
ATOM 1189 C C . ALA B 1 21 ? -21.953 -2.266 11.203 1 49.81 21 ALA B C 1
ATOM 1191 O O . ALA B 1 21 ? -22.594 -2.738 10.258 1 49.81 21 ALA B O 1
ATOM 1192 N N . ARG B 1 22 ? -22.141 -0.948 11.266 1 47.34 22 ARG B N 1
ATOM 1193 C CA . ARG B 1 22 ? -22.094 -0.113 10.07 1 47.34 22 ARG B CA 1
ATOM 1194 C C . ARG B 1 22 ? -21.219 -0.749 8.992 1 47.34 22 ARG B C 1
ATOM 1196 O O . ARG B 1 22 ? -20.156 -1.282 9.281 1 47.34 22 ARG B O 1
ATOM 1203 N N . PRO B 1 23 ? -21.828 -1.138 7.922 1 51.09 23 PRO B N 1
ATOM 1204 C CA . PRO B 1 23 ? -20.969 -1.702 6.879 1 51.09 23 PRO B CA 1
ATOM 1205 C C . PRO B 1 23 ? -19.656 -0.94 6.719 1 51.09 23 PRO B C 1
ATOM 1207 O O . PRO B 1 23 ? -19.672 0.282 6.555 1 51.09 23 PRO B O 1
ATOM 1210 N N . GLN B 1 24 ? -18.719 -1.354 7.414 1 61.44 24 GLN B N 1
ATOM 1211 C CA . GLN B 1 24 ? -17.422 -0.713 7.324 1 61.44 24 GLN B CA 1
ATOM 1212 C C . GLN B 1 24 ? -17.047 -0.434 5.871 1 61.44 24 GLN B C 1
ATOM 1214 O O . GLN B 1 24 ? -17.141 -1.317 5.02 1 61.44 24 GLN B O 1
ATOM 1219 N N . LYS B 1 25 ? -17.219 0.763 5.371 1 77.69 25 LYS B N 1
ATOM 1220 C CA . LYS B 1 25 ? -16.797 1.187 4.039 1 77.69 25 LYS B CA 1
ATOM 1221 C C . LYS B 1 25 ? -15.453 0.572 3.658 1 77.69 25 LYS B C 1
ATOM 1223 O O . LYS B 1 25 ? -14.477 0.698 4.398 1 77.69 25 LYS B O 1
ATOM 1228 N N . GLU B 1 26 ? -15.555 -0.409 2.684 1 89 26 GLU B N 1
ATOM 1229 C CA . GLU B 1 26 ? -14.336 -1.008 2.156 1 89 26 GLU B CA 1
ATOM 1230 C C . GLU B 1 26 ? -13.68 -0.102 1.118 1 89 26 GLU B C 1
ATOM 1232 O O . GLU B 1 26 ? -14.32 0.318 0.156 1 89 26 GLU B O 1
ATOM 1237 N N . PHE B 1 27 ? -12.523 0.309 1.315 1 96.44 27 PHE B N 1
ATOM 1238 C CA . PHE B 1 27 ? -11.781 1.13 0.371 1 96.44 27 PHE B CA 1
ATOM 1239 C C . PHE B 1 27 ? -11.047 0.258 -0.641 1 96.44 27 PHE B C 1
ATOM 1241 O O . PHE B 1 27 ? -10.039 -0.374 -0.31 1 96.44 27 PHE B O 1
ATOM 1248 N N . VAL B 1 28 ? -11.562 0.28 -1.817 1 97.88 28 VAL B N 1
ATOM 1249 C CA . VAL B 1 28 ? -10.938 -0.479 -2.9 1 97.88 28 VAL B CA 1
ATOM 1250 C C . VAL B 1 28 ? -9.867 0.371 -3.58 1 97.88 28 VAL B C 1
ATOM 1252 O O . VAL B 1 28 ? -10.094 1.551 -3.861 1 97.88 28 VAL B O 1
ATOM 1255 N N . LEU B 1 29 ? -8.719 -0.248 -3.875 1 98.19 29 LEU B N 1
ATOM 1256 C CA . LEU B 1 29 ? -7.551 0.429 -4.422 1 98.19 29 LEU B CA 1
ATOM 1257 C C . LEU B 1 29 ? -7.934 1.298 -5.617 1 98.19 29 LEU B C 1
ATOM 1259 O O . LEU B 1 29 ? -7.586 2.48 -5.668 1 98.19 29 LEU B O 1
ATOM 1263 N N . SER B 1 30 ? -8.695 0.777 -6.547 1 96.62 30 SER B N 1
ATOM 1264 C CA . SER B 1 30 ? -9.047 1.492 -7.77 1 96.62 30 SER B CA 1
ATOM 1265 C C . SER B 1 30 ? -9.852 2.752 -7.465 1 96.62 30 SER B C 1
ATOM 1267 O O . SER B 1 30 ? -9.812 3.721 -8.227 1 96.62 30 SER B O 1
ATOM 1269 N N . ASP B 1 31 ? -10.5 2.85 -6.344 1 96 31 ASP B N 1
ATOM 1270 C CA . ASP B 1 31 ? -11.367 3.969 -5.992 1 96 31 ASP B CA 1
ATOM 1271 C C . ASP B 1 31 ? -10.594 5.051 -5.238 1 96 31 ASP B C 1
ATOM 1273 O O . ASP B 1 31 ? -11.016 6.207 -5.199 1 96 31 ASP B O 1
ATOM 1277 N N . VAL B 1 32 ? -9.469 4.66 -4.652 1 96.75 32 VAL B N 1
ATOM 1278 C CA . VAL B 1 32 ? -8.922 5.602 -3.684 1 96.75 32 VAL B CA 1
ATOM 1279 C C . VAL B 1 32 ? -7.48 5.945 -4.051 1 96.75 32 VAL B C 1
ATOM 1281 O O . VAL B 1 32 ? -6.879 6.836 -3.453 1 96.75 32 VAL B O 1
ATOM 1284 N N . ALA B 1 33 ? -6.871 5.246 -5.012 1 97.62 33 ALA B N 1
ATOM 1285 C CA . ALA B 1 33 ? -5.449 5.359 -5.324 1 97.62 33 ALA B CA 1
ATOM 1286 C C . ALA B 1 33 ? -5.051 6.816 -5.547 1 97.62 33 ALA B C 1
ATOM 1288 O O . ALA B 1 33 ? -3.949 7.227 -5.172 1 97.62 33 ALA B O 1
ATOM 1289 N N . ASN B 1 34 ? -5.965 7.645 -6.066 1 96.38 34 ASN B N 1
ATOM 1290 C CA . ASN B 1 34 ? -5.648 9.031 -6.383 1 96.38 34 ASN B CA 1
ATOM 1291 C C . ASN B 1 34 ? -6.184 9.992 -5.324 1 96.38 34 ASN B C 1
ATOM 1293 O O . ASN B 1 34 ? -6.098 11.211 -5.48 1 96.38 34 ASN B O 1
ATOM 1297 N N . LYS B 1 35 ? -6.742 9.492 -4.324 1 95.62 35 LYS B N 1
ATOM 1298 C CA . LYS B 1 35 ? -7.34 10.312 -3.271 1 95.62 35 LYS B CA 1
ATOM 1299 C C . LYS B 1 35 ? -6.496 10.273 -1.999 1 95.62 35 LYS B C 1
ATOM 1301 O O . LYS B 1 35 ? -6.879 10.852 -0.979 1 95.62 35 LYS B O 1
ATOM 1306 N N . THR B 1 36 ? -5.383 9.602 -2.061 1 96.12 36 THR B N 1
ATOM 1307 C CA . THR B 1 36 ? -4.5 9.5 -0.901 1 96.12 36 THR B CA 1
ATOM 1308 C C . THR B 1 36 ? -3.537 10.688 -0.856 1 96.12 36 THR B C 1
ATOM 1310 O O . THR B 1 36 ? -3.312 11.352 -1.869 1 96.12 36 THR B O 1
ATOM 1313 N N . MET B 1 37 ? -3.029 10.961 0.333 1 93.88 37 MET B N 1
ATOM 1314 C CA . MET B 1 37 ? -2.012 11.992 0.495 1 93.88 37 MET B CA 1
ATOM 1315 C C . MET B 1 37 ? -0.855 11.773 -0.475 1 93.88 37 MET B C 1
ATOM 1317 O O . MET B 1 37 ? -0.288 12.734 -0.998 1 93.88 37 MET B O 1
ATOM 1321 N N . CYS B 1 38 ? -0.451 10.492 -0.649 1 96.75 38 CYS B N 1
ATOM 1322 C CA . CYS B 1 38 ? 0.548 10.047 -1.618 1 96.75 38 CYS B CA 1
ATOM 1323 C C . CYS B 1 38 ? -0.088 9.203 -2.711 1 96.75 38 CYS B C 1
ATOM 1325 O O . CYS B 1 38 ? -0.119 7.973 -2.611 1 96.75 38 CYS B O 1
ATOM 1327 N N . PRO B 1 39 ? -0.565 9.867 -3.76 1 98.06 39 PRO B N 1
ATOM 1328 C CA . PRO B 1 39 ? -1.319 9.133 -4.781 1 98.06 39 PRO B CA 1
ATOM 1329 C C . PRO B 1 39 ? -0.518 7.992 -5.402 1 98.06 39 PRO B C 1
ATOM 1331 O O . PRO B 1 39 ? 0.702 8.102 -5.551 1 98.06 39 PRO B O 1
ATOM 1334 N N . ILE B 1 40 ? -1.189 7.008 -5.801 1 98.69 40 ILE B N 1
ATOM 1335 C CA . ILE B 1 40 ? -0.609 5.77 -6.309 1 98.69 40 ILE B CA 1
ATOM 1336 C C . ILE B 1 40 ? -0.938 5.621 -7.793 1 98.69 40 ILE B C 1
ATOM 1338 O O . ILE B 1 40 ? -2.09 5.789 -8.203 1 98.69 40 ILE B O 1
ATOM 1342 N N . GLU B 1 41 ? 0.044 5.43 -8.539 1 98.44 41 GLU B N 1
ATOM 1343 C CA . GLU B 1 41 ? -0.141 4.988 -9.922 1 98.44 41 GLU B CA 1
ATOM 1344 C C . GLU B 1 41 ? -0.126 3.465 -10.016 1 98.44 41 GLU B C 1
ATOM 1346 O O . GLU B 1 41 ? 0.843 2.822 -9.609 1 98.44 41 GLU B O 1
ATOM 1351 N N . VAL B 1 42 ? -1.197 2.873 -10.57 1 98.38 42 VAL B N 1
ATOM 1352 C CA . VAL B 1 42 ? -1.316 1.424 -10.695 1 98.38 42 VAL B CA 1
ATOM 1353 C C . VAL B 1 42 ? -0.908 0.991 -12.102 1 98.38 42 VAL B C 1
ATOM 1355 O O . VAL B 1 42 ? -1.478 1.456 -13.094 1 98.38 42 VAL B O 1
ATOM 1358 N N . GLU B 1 43 ? 0.062 0.201 -12.148 1 98.25 43 GLU B N 1
ATOM 1359 C CA . GLU B 1 43 ? 0.511 -0.388 -13.406 1 98.25 43 GLU B CA 1
ATOM 1360 C C . GLU B 1 43 ? 0.338 -1.904 -13.398 1 98.25 43 GLU B C 1
ATOM 1362 O O . GLU B 1 43 ? 0.814 -2.584 -12.484 1 98.25 43 GLU B O 1
ATOM 1367 N N . ILE B 1 44 ? -0.342 -2.402 -14.367 1 97.81 44 ILE B N 1
ATOM 1368 C CA . ILE B 1 44 ? -0.495 -3.85 -14.477 1 97.81 44 ILE B CA 1
ATOM 1369 C C . ILE B 1 44 ? 0.704 -4.441 -15.211 1 97.81 44 ILE B C 1
ATOM 1371 O O . ILE B 1 44 ? 0.917 -4.152 -16.391 1 97.81 44 ILE B O 1
ATOM 1375 N N . ASN B 1 45 ? 1.539 -5.164 -14.508 1 98.12 45 ASN B N 1
ATOM 1376 C CA . ASN B 1 45 ? 2.6 -5.957 -15.117 1 98.12 45 ASN B CA 1
ATOM 1377 C C . ASN B 1 45 ? 2.09 -7.324 -15.57 1 98.12 45 ASN B C 1
ATOM 1379 O O . ASN B 1 45 ? 1.776 -8.18 -14.742 1 98.12 45 ASN B O 1
ATOM 1383 N N . ASP B 1 46 ? 2.027 -7.516 -16.844 1 97.62 46 ASP B N 1
ATOM 1384 C CA . ASP B 1 46 ? 1.419 -8.703 -17.438 1 97.62 46 ASP B CA 1
ATOM 1385 C C . ASP B 1 46 ? 2.477 -9.609 -18.062 1 97.62 46 ASP B C 1
ATOM 1387 O O . ASP B 1 46 ? 3.191 -9.203 -18.969 1 97.62 46 ASP B O 1
ATOM 1391 N N . ASN B 1 47 ? 2.678 -10.812 -17.609 1 96.94 47 ASN B N 1
ATOM 1392 C CA . ASN B 1 47 ? 3.559 -11.859 -18.125 1 96.94 47 ASN B CA 1
ATOM 1393 C C . ASN B 1 47 ? 2.832 -13.195 -18.266 1 96.94 47 ASN B C 1
ATOM 1395 O O . ASN B 1 47 ? 2.57 -13.867 -17.266 1 96.94 47 ASN B O 1
ATOM 1399 N N . PRO B 1 48 ? 2.482 -13.625 -19.453 1 95 48 PRO B N 1
ATOM 1400 C CA . PRO B 1 48 ? 1.686 -14.836 -19.672 1 95 48 PRO B CA 1
ATOM 1401 C C . PRO B 1 48 ? 2.402 -16.094 -19.188 1 95 48 PRO B C 1
ATOM 1403 O O . PRO B 1 48 ? 1.771 -17.141 -19.031 1 95 48 PRO B O 1
ATOM 1406 N N . ASP B 1 49 ? 3.676 -16.062 -19.016 1 94.94 49 ASP B N 1
ATOM 1407 C CA . ASP B 1 49 ? 4.43 -17.25 -18.609 1 94.94 49 ASP B CA 1
ATOM 1408 C C . ASP B 1 49 ? 4.57 -17.312 -17.094 1 94.94 49 ASP B C 1
ATOM 1410 O O . ASP B 1 49 ? 5.254 -18.203 -16.562 1 94.94 49 ASP B O 1
ATOM 1414 N N . ARG B 1 50 ? 3.908 -16.422 -16.438 1 94.81 50 ARG B N 1
ATOM 1415 C CA . ARG B 1 50 ? 4.086 -16.297 -15 1 94.81 50 ARG B CA 1
ATOM 1416 C C . ARG B 1 50 ? 2.783 -16.594 -14.266 1 94.81 50 ARG B C 1
ATOM 1418 O O . ARG B 1 50 ? 1.696 -16.312 -14.773 1 94.81 50 ARG B O 1
ATOM 1425 N N . ILE B 1 51 ? 2.846 -17.078 -13.07 1 91.12 51 ILE B N 1
ATOM 1426 C CA . ILE B 1 51 ? 1.737 -17.219 -12.133 1 91.12 51 ILE B CA 1
ATOM 1427 C C . ILE B 1 51 ? 2.057 -16.469 -10.836 1 91.12 51 ILE B C 1
ATOM 1429 O O . ILE B 1 51 ? 3.006 -16.828 -10.133 1 91.12 51 ILE B O 1
ATOM 1433 N N . PRO B 1 52 ? 1.307 -15.492 -10.445 1 93.44 52 PRO B N 1
ATOM 1434 C CA . PRO B 1 52 ? 0.175 -14.984 -11.227 1 93.44 52 PRO B CA 1
ATOM 1435 C C . PRO B 1 52 ? 0.613 -14.234 -12.484 1 93.44 52 PRO B C 1
ATOM 1437 O O . PRO B 1 52 ? 1.679 -13.617 -12.5 1 93.44 52 PRO B O 1
ATOM 1440 N N . ARG B 1 53 ? -0.196 -14.266 -13.422 1 93.94 53 ARG B N 1
ATOM 1441 C CA . ARG B 1 53 ? 0.124 -13.625 -14.695 1 93.94 53 ARG B CA 1
ATOM 1442 C C . ARG B 1 53 ? 0.202 -12.109 -14.547 1 93.94 53 ARG B C 1
ATOM 1444 O O . ARG B 1 53 ? 1.084 -11.469 -15.117 1 93.94 53 ARG B O 1
ATOM 1451 N N . ARG B 1 54 ? -0.813 -11.609 -13.805 1 95.56 54 ARG B N 1
ATOM 1452 C CA . ARG B 1 54 ? -0.891 -10.164 -13.633 1 95.56 54 ARG B CA 1
ATOM 1453 C C . ARG B 1 54 ? -0.548 -9.758 -12.203 1 95.56 54 ARG B C 1
ATOM 1455 O O . ARG B 1 54 ? -1.113 -10.297 -11.25 1 95.56 54 ARG B O 1
ATOM 1462 N N . ILE B 1 55 ? 0.438 -8.906 -12.109 1 96.81 55 ILE B N 1
ATOM 1463 C CA . ILE B 1 55 ? 0.811 -8.297 -10.836 1 96.81 55 ILE B CA 1
ATOM 1464 C C . ILE B 1 55 ? 0.674 -6.781 -10.93 1 96.81 55 ILE B C 1
ATOM 1466 O O . ILE B 1 55 ? 1.175 -6.16 -11.867 1 96.81 55 ILE B O 1
ATOM 1470 N N . LYS B 1 56 ? -0.087 -6.238 -10.078 1 98.06 56 LYS B N 1
ATOM 1471 C CA . LYS B 1 56 ? -0.186 -4.781 -10.008 1 98.06 56 LYS B CA 1
ATOM 1472 C C . LYS B 1 56 ? 1.05 -4.176 -9.352 1 98.06 56 LYS B C 1
ATOM 1474 O O . LYS B 1 56 ? 1.419 -4.562 -8.242 1 98.06 56 LYS B O 1
ATOM 1479 N N . TYR B 1 57 ? 1.697 -3.346 -10.086 1 98.62 57 TYR B N 1
ATOM 1480 C CA . TYR B 1 57 ? 2.727 -2.475 -9.531 1 98.62 57 TYR B CA 1
ATOM 1481 C C . TYR B 1 57 ? 2.119 -1.183 -9 1 98.62 57 TYR B C 1
ATOM 1483 O O . TYR B 1 57 ? 1.446 -0.456 -9.734 1 98.62 57 TYR B O 1
ATOM 1491 N N . LEU B 1 58 ? 2.275 -1 -7.746 1 98.75 58 LEU B N 1
ATOM 1492 C CA . LEU B 1 58 ? 1.766 0.204 -7.102 1 98.75 58 LEU B CA 1
ATOM 1493 C C . LEU B 1 58 ? 2.883 1.221 -6.891 1 98.75 58 LEU B C 1
ATOM 1495 O O . LEU B 1 58 ? 3.641 1.122 -5.922 1 98.75 58 LEU B O 1
ATOM 1499 N N . LYS B 1 59 ? 2.947 2.201 -7.758 1 98.62 59 LYS B N 1
ATOM 1500 C CA . LYS B 1 59 ? 4.023 3.186 -7.793 1 98.62 59 LYS B CA 1
ATOM 1501 C C . LYS B 1 59 ? 3.543 4.547 -7.297 1 98.62 59 LYS B C 1
ATOM 1503 O O . LYS B 1 59 ? 2.342 4.82 -7.285 1 98.62 59 LYS B O 1
ATOM 1508 N N . CYS B 1 60 ? 4.484 5.309 -6.855 1 98.12 60 CYS B N 1
ATOM 1509 C CA . CYS B 1 60 ? 4.09 6.688 -6.586 1 98.12 60 CYS B CA 1
ATOM 1510 C C . CYS B 1 60 ? 3.662 7.395 -7.867 1 98.12 60 CYS B C 1
ATOM 1512 O O . CYS B 1 60 ? 4.32 7.27 -8.898 1 98.12 60 CYS B O 1
ATOM 1514 N N . ALA B 1 61 ? 2.564 8.109 -7.801 1 97.75 61 ALA B N 1
ATOM 1515 C CA . ALA B 1 61 ? 2.162 8.945 -8.922 1 97.75 61 ALA B CA 1
ATOM 1516 C C . ALA B 1 61 ? 3.162 10.078 -9.148 1 97.75 61 ALA B C 1
ATOM 1518 O O . ALA B 1 61 ? 3.871 10.484 -8.227 1 97.75 61 ALA B O 1
ATOM 1519 N N . ALA B 1 62 ? 3.219 10.531 -10.344 1 95.31 62 ALA B N 1
ATOM 1520 C CA . ALA B 1 62 ? 4.152 11.586 -10.711 1 95.31 62 ALA B CA 1
ATOM 1521 C C . ALA B 1 62 ? 3.762 12.914 -10.062 1 95.31 62 ALA B C 1
ATOM 1523 O O . ALA B 1 62 ? 4.617 13.766 -9.805 1 95.31 62 ALA B O 1
ATOM 1524 N N . ARG B 1 63 ? 2.477 13.094 -9.836 1 93.75 63 ARG B N 1
ATOM 1525 C CA . ARG B 1 63 ? 1.963 14.344 -9.281 1 93.75 63 ARG B CA 1
ATOM 1526 C C . ARG B 1 63 ? 1.445 14.141 -7.859 1 93.75 63 ARG B C 1
ATOM 1528 O O . ARG B 1 63 ? 0.898 13.086 -7.535 1 93.75 63 ARG B O 1
ATOM 1535 N N . PRO B 1 64 ? 1.608 15.172 -6.992 1 92.12 64 PRO B N 1
ATOM 1536 C CA . PRO B 1 64 ? 1.007 15.094 -5.656 1 92.12 64 PRO B CA 1
ATOM 1537 C C . PRO B 1 64 ? -0.52 15.109 -5.699 1 92.12 64 PRO B C 1
ATOM 1539 O O . PRO B 1 64 ? -1.111 15.344 -6.758 1 92.12 64 PRO B O 1
ATOM 1542 N N . ASN B 1 65 ? -1.122 14.805 -4.641 1 94.38 65 ASN B N 1
ATOM 1543 C CA . ASN B 1 65 ? -2.572 14.922 -4.539 1 94.38 65 ASN B CA 1
ATOM 1544 C C . ASN B 1 65 ? -3.051 16.328 -4.867 1 94.38 65 ASN B C 1
ATOM 1546 O O . ASN B 1 65 ? -2.518 17.312 -4.336 1 94.38 65 ASN B O 1
ATOM 1550 N N . LYS B 1 66 ? -4.039 16.406 -5.668 1 92.25 66 LYS B N 1
ATOM 1551 C CA . LYS B 1 66 ? -4.52 17.703 -6.141 1 92.25 66 LYS B CA 1
ATOM 1552 C C . LYS B 1 66 ? -4.938 18.594 -4.973 1 92.25 66 LYS B C 1
ATOM 1554 O O . LYS B 1 66 ? -4.809 19.812 -5.043 1 92.25 66 LYS B O 1
ATOM 1559 N N . LEU B 1 67 ? -5.445 18 -3.941 1 90.75 67 LEU B N 1
ATOM 1560 C CA . LEU B 1 67 ? -5.918 18.766 -2.797 1 90.75 67 LEU B CA 1
ATOM 1561 C C . LEU B 1 67 ? -4.77 19.516 -2.129 1 90.75 67 LEU B C 1
ATOM 1563 O O . LEU B 1 67 ? -4.98 20.562 -1.512 1 90.75 67 LEU B O 1
ATOM 1567 N N . CYS B 1 68 ? -3.631 18.922 -2.281 1 89.31 68 CYS B N 1
ATOM 1568 C CA . CYS B 1 68 ? -2.475 19.594 -1.706 1 89.31 68 CYS B CA 1
ATOM 1569 C C . CYS B 1 68 ? -2.344 21.016 -2.256 1 89.31 68 CYS B C 1
ATOM 1571 O O . CYS B 1 68 ? -2.232 21.969 -1.491 1 89.31 68 CYS B O 1
ATOM 1573 N N . SER B 1 69 ? -2.369 21.141 -3.561 1 88.81 69 SER B N 1
ATOM 1574 C CA . SER B 1 69 ? -2.223 22.438 -4.211 1 88.81 69 SER B CA 1
ATOM 1575 C C . SER B 1 69 ? -3.51 23.25 -4.117 1 88.81 69 SER B C 1
ATOM 1577 O O . SER B 1 69 ? -3.477 24.438 -3.775 1 88.81 69 SER B O 1
ATOM 1579 N N . GLU B 1 70 ? -4.66 22.656 -4.328 1 88.94 70 GLU B N 1
ATOM 1580 C CA . GLU B 1 70 ? -5.938 23.359 -4.426 1 88.94 70 GLU B CA 1
ATOM 1581 C C . GLU B 1 70 ? -6.348 23.938 -3.08 1 88.94 70 GLU B C 1
ATOM 1583 O O . GLU B 1 70 ? -6.977 25 -3.025 1 88.94 70 GLU B O 1
ATOM 1588 N N . ARG B 1 71 ? -6.016 23.219 -2.119 1 86.06 71 ARG B N 1
ATOM 1589 C CA . ARG B 1 71 ? -6.426 23.672 -0.791 1 86.06 71 ARG B CA 1
ATOM 1590 C C . ARG B 1 71 ? -5.234 24.203 -0.005 1 86.06 71 ARG B C 1
ATOM 1592 O O . ARG B 1 71 ? -5.328 24.422 1.206 1 86.06 71 ARG B O 1
ATOM 1599 N N . HIS B 1 72 ? -4.098 24.266 -0.652 1 83.75 72 HIS B N 1
ATOM 1600 C CA . HIS B 1 72 ? -2.893 24.828 -0.058 1 83.75 72 HIS B CA 1
ATOM 1601 C C . HIS B 1 72 ? -2.523 24.125 1.237 1 83.75 72 HIS B C 1
ATOM 1603 O O . HIS B 1 72 ? -2.223 24.766 2.244 1 83.75 72 HIS B O 1
ATOM 1609 N N . ILE B 1 73 ? -2.662 22.922 1.149 1 81.75 73 ILE B N 1
ATOM 1610 C CA . ILE B 1 73 ? -2.324 22.125 2.328 1 81.75 73 ILE B CA 1
ATOM 1611 C C . ILE B 1 73 ? -0.814 22.156 2.555 1 81.75 73 ILE B C 1
ATOM 1613 O O . ILE B 1 73 ? -0.039 21.812 1.66 1 81.75 73 ILE B O 1
ATOM 1617 N N . GLN B 1 74 ? -0.404 22.578 3.678 1 77.19 74 GLN B N 1
ATOM 1618 C CA . GLN B 1 74 ? 1.012 22.75 3.99 1 77.19 74 GLN B CA 1
ATOM 1619 C C . GLN B 1 74 ? 1.463 21.734 5.039 1 77.19 74 GLN B C 1
ATOM 1621 O O . GLN B 1 74 ? 2.479 21.938 5.707 1 77.19 74 GLN B O 1
ATOM 1626 N N . HIS B 1 75 ? 0.783 20.719 5.18 1 72.38 75 HIS B N 1
ATOM 1627 C CA . HIS B 1 75 ? 1.108 19.766 6.238 1 72.38 75 HIS B CA 1
ATOM 1628 C C . HIS B 1 75 ? 1.314 18.375 5.68 1 72.38 75 HIS B C 1
ATOM 1630 O O . HIS B 1 75 ? 0.875 18.062 4.566 1 72.38 75 HIS B O 1
ATOM 1636 N N . GLY B 1 76 ? 2.217 17.656 6.383 1 79.06 76 GLY B N 1
ATOM 1637 C CA . GLY B 1 76 ? 2.471 16.266 6.023 1 79.06 76 GLY B CA 1
ATOM 1638 C C . GLY B 1 76 ? 3.215 16.109 4.711 1 79.06 76 GLY B C 1
ATOM 1639 O O . GLY B 1 76 ? 4.152 16.875 4.434 1 79.06 76 GLY B O 1
ATOM 1640 N N . CYS B 1 77 ? 2.809 15.164 3.926 1 88.88 77 CYS B N 1
ATOM 1641 C CA . CYS B 1 77 ? 3.508 14.852 2.686 1 88.88 77 CYS B CA 1
ATOM 1642 C C . CYS B 1 77 ? 3.115 15.82 1.575 1 88.88 77 CYS B C 1
ATOM 1644 O O . CYS B 1 77 ? 3.646 15.742 0.466 1 88.88 77 CYS B O 1
ATOM 1646 N N . CYS B 1 78 ? 2.16 16.75 1.89 1 83.25 78 CYS B N 1
ATOM 1647 C CA . CYS B 1 78 ? 1.943 17.859 0.979 1 83.25 78 CYS B CA 1
ATOM 1648 C C . CYS B 1 78 ? 3.074 18.875 1.084 1 83.25 78 CYS B C 1
A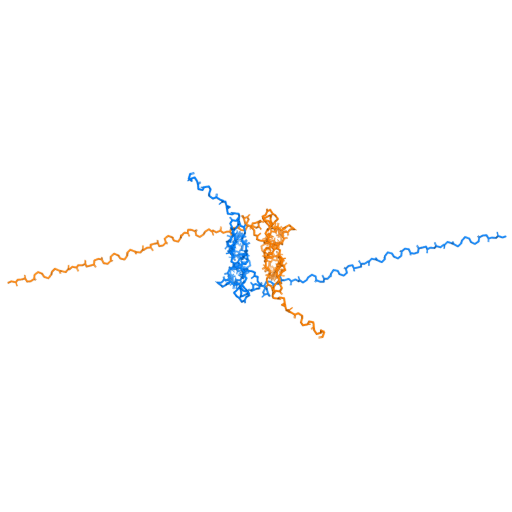TOM 1650 O O . CYS B 1 78 ? 3.438 19.516 0.093 1 83.25 78 CYS B O 1
ATOM 1652 N N . ARG B 1 79 ? 3.447 19.297 2.271 1 73.75 79 ARG B N 1
ATOM 1653 C CA . ARG B 1 79 ? 4.559 20.203 2.508 1 73.75 79 ARG B CA 1
ATOM 1654 C C . ARG B 1 79 ? 5.309 19.844 3.783 1 73.75 79 ARG B C 1
ATOM 1656 O O . ARG B 1 79 ? 4.691 19.5 4.797 1 73.75 79 ARG B O 1
ATOM 1663 N N . GLN B 1 80 ? 6.551 19.219 3.705 1 59.66 80 GLN B N 1
ATOM 1664 C CA . GLN B 1 80 ? 7.402 18.281 4.434 1 59.66 80 GLN B CA 1
ATOM 1665 C C . GLN B 1 80 ? 7.98 18.938 5.691 1 59.66 80 GLN B C 1
ATOM 1667 O O . GLN B 1 80 ? 8.141 18.281 6.719 1 59.66 80 GLN B O 1
ATOM 1672 N N . HIS B 1 81 ? 8.516 20.109 5.77 1 62.09 81 HIS B N 1
ATOM 1673 C CA . HIS B 1 81 ? 9.703 20.297 6.605 1 62.09 81 HIS B CA 1
ATOM 1674 C C . HIS B 1 81 ? 9.336 20.906 7.957 1 62.09 81 HIS B C 1
ATOM 1676 O O . HIS B 1 81 ? 8.57 21.875 8.023 1 62.09 81 HIS B O 1
ATOM 1682 N N . HIS B 1 82 ? 9.359 20.078 8.906 1 70.62 82 HIS B N 1
ATOM 1683 C CA . HIS B 1 82 ? 9.398 20.547 10.281 1 70.62 82 HIS B CA 1
ATOM 1684 C C . HIS B 1 82 ? 10.781 20.328 10.898 1 70.62 82 HIS B C 1
ATOM 1686 O O . HIS B 1 82 ? 11.539 19.469 10.453 1 70.62 82 HIS B O 1
ATOM 1692 N N . HIS B 1 83 ? 11.039 21.141 11.836 1 71.62 83 HIS B N 1
ATOM 1693 C CA . HIS B 1 83 ? 12.367 21.062 12.445 1 71.62 83 HIS B CA 1
ATOM 1694 C C . HIS B 1 83 ? 12.586 19.703 13.117 1 71.62 83 HIS B C 1
ATOM 1696 O O . HIS B 1 83 ? 13.703 19.188 13.125 1 71.62 83 HIS B O 1
ATOM 1702 N N . ALA B 1 84 ? 11.539 19.094 13.578 1 78.44 84 ALA B N 1
ATOM 1703 C CA . ALA B 1 84 ? 11.68 17.875 14.375 1 78.44 84 ALA B CA 1
ATOM 1704 C C . ALA B 1 84 ? 11.445 16.641 13.516 1 78.44 84 ALA B C 1
ATOM 1706 O O . ALA B 1 84 ? 11.797 15.523 13.922 1 78.44 84 ALA B O 1
ATOM 1707 N N . PHE B 1 85 ? 10.781 16.797 12.352 1 82.56 85 PHE B N 1
ATOM 1708 C CA . PHE B 1 85 ? 10.484 15.633 11.516 1 82.56 85 PHE B CA 1
ATOM 1709 C C . PHE B 1 85 ? 10.367 16.031 10.055 1 82.56 85 PHE B C 1
ATOM 1711 O O . PHE B 1 85 ? 10.172 17.219 9.742 1 82.56 85 PHE B O 1
ATOM 1718 N N . VAL B 1 86 ? 10.617 15.164 9.219 1 88.31 86 VAL B N 1
ATOM 1719 C CA . VAL B 1 86 ? 10.398 15.312 7.781 1 88.31 86 VAL B CA 1
ATOM 1720 C C . VAL B 1 86 ? 9.406 14.25 7.297 1 88.31 86 VAL B C 1
ATOM 1722 O O . VAL B 1 86 ? 9.352 13.148 7.848 1 88.31 86 VAL B O 1
ATOM 1725 N N . THR B 1 87 ? 8.539 14.633 6.414 1 90.62 87 THR B N 1
ATOM 1726 C CA . THR B 1 87 ? 7.645 13.695 5.75 1 90.62 87 THR B CA 1
ATOM 1727 C C . THR B 1 87 ? 7.906 13.664 4.246 1 90.62 87 THR B C 1
ATOM 1729 O O . THR B 1 87 ? 8.305 14.672 3.662 1 90.62 87 THR B O 1
ATOM 1732 N N . GLU B 1 88 ? 7.777 12.5 3.674 1 91.38 88 GLU B N 1
ATOM 1733 C CA . GLU B 1 88 ? 8 12.328 2.24 1 91.38 88 GLU B CA 1
ATOM 1734 C C . GLU B 1 88 ? 7.188 11.164 1.69 1 91.38 88 GLU B C 1
ATOM 1736 O O . GLU B 1 88 ? 7.07 10.117 2.338 1 91.38 88 GLU B O 1
ATOM 1741 N N . CYS B 1 89 ? 6.617 11.391 0.502 1 95.44 89 CYS B N 1
ATOM 1742 C CA . CYS B 1 89 ? 6.055 10.25 -0.211 1 95.44 89 CYS B CA 1
ATOM 1743 C C . CYS B 1 89 ? 7.16 9.383 -0.801 1 95.44 89 CYS B C 1
ATOM 1745 O O . CYS B 1 89 ? 7.949 9.844 -1.627 1 95.44 89 CYS B O 1
ATOM 1747 N N . VAL B 1 90 ? 7.152 8.156 -0.453 1 96.44 90 VAL B N 1
ATOM 1748 C CA . VAL B 1 90 ? 8.188 7.258 -0.941 1 96.44 90 VAL B CA 1
ATOM 1749 C C . VAL B 1 90 ? 7.547 6.008 -1.543 1 96.44 90 VAL B C 1
ATOM 1751 O O . VAL B 1 90 ? 6.52 5.535 -1.055 1 96.44 90 VAL B O 1
ATOM 1754 N N . GLU B 1 91 ? 8.172 5.566 -2.619 1 97.75 91 GLU B N 1
ATOM 1755 C CA . GLU B 1 91 ? 7.777 4.289 -3.207 1 97.75 91 GLU B CA 1
ATOM 1756 C C . GLU B 1 91 ? 8.359 3.119 -2.424 1 97.75 91 GLU B C 1
ATOM 1758 O O . GLU B 1 91 ? 9.562 3.08 -2.158 1 97.75 91 GLU B O 1
ATOM 1763 N N . ILE B 1 92 ? 7.539 2.215 -2.006 1 98.31 92 ILE B N 1
ATOM 1764 C CA . ILE B 1 92 ? 7.996 1.09 -1.199 1 98.31 92 ILE B CA 1
ATOM 1765 C C . ILE B 1 92 ? 7.988 -0.186 -2.037 1 98.31 92 ILE B C 1
ATOM 1767 O O . ILE B 1 92 ? 7.109 -0.376 -2.881 1 98.31 92 ILE B O 1
ATOM 1771 N N . TYR B 1 93 ? 8.961 -1.032 -1.768 1 98.5 93 TYR B N 1
ATOM 1772 C CA . TYR B 1 93 ? 9.148 -2.264 -2.529 1 98.5 93 TYR B CA 1
ATOM 1773 C C . TYR B 1 93 ? 9.062 -3.484 -1.619 1 98.5 93 TYR B C 1
ATOM 1775 O O . TYR B 1 93 ? 9.289 -3.383 -0.411 1 98.5 93 TYR B O 1
ATOM 1783 N N . ASP B 1 94 ? 8.727 -4.598 -2.174 1 98.06 94 ASP B N 1
ATOM 1784 C CA .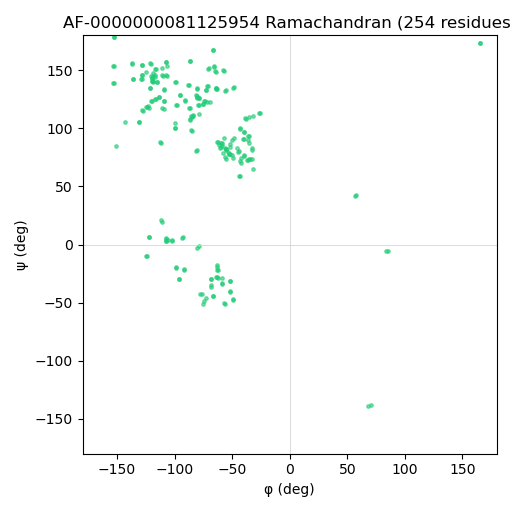 ASP B 1 94 ? 8.766 -5.914 -1.541 1 98.06 94 ASP B CA 1
ATOM 1785 C C . ASP B 1 94 ? 8.969 -7.016 -2.578 1 98.06 94 ASP B C 1
ATOM 1787 O O . ASP B 1 94 ? 9.109 -6.734 -3.77 1 98.06 94 ASP B O 1
ATOM 1791 N N . TRP B 1 95 ? 9.039 -8.18 -2.016 1 96.62 95 TRP B N 1
ATOM 1792 C CA . TRP B 1 95 ? 9.242 -9.328 -2.891 1 96.62 95 TRP B CA 1
ATOM 1793 C C . TRP B 1 95 ? 7.984 -10.18 -2.973 1 96.62 95 TRP B C 1
ATOM 1795 O O . TRP B 1 95 ? 7.312 -10.406 -1.963 1 96.62 95 TRP B O 1
ATOM 1805 N N . VAL B 1 96 ? 7.637 -10.547 -4.195 1 96.56 96 VAL B N 1
ATOM 1806 C CA . VAL B 1 96 ? 6.496 -11.43 -4.43 1 96.56 96 VAL B CA 1
ATOM 1807 C C . VAL B 1 96 ? 6.977 -12.75 -5.035 1 96.56 96 VAL B C 1
ATOM 1809 O O . VAL B 1 96 ? 7.879 -12.766 -5.871 1 96.56 96 VAL B O 1
ATOM 1812 N N . GLN B 1 97 ? 6.348 -13.797 -4.559 1 95.06 97 GLN B N 1
ATOM 1813 C CA . GLN B 1 97 ? 6.652 -15.109 -5.129 1 95.06 97 GLN B CA 1
ATOM 1814 C C . GLN B 1 97 ? 5.895 -15.328 -6.434 1 95.06 97 GLN B C 1
ATOM 1816 O O . GLN B 1 97 ? 4.691 -15.07 -6.512 1 95.06 97 GLN B O 1
ATOM 1821 N N . VAL B 1 98 ? 6.633 -15.805 -7.363 1 95.69 98 VAL B N 1
ATOM 1822 C CA . VAL B 1 98 ? 6.027 -16.125 -8.648 1 95.69 98 VAL B CA 1
ATOM 1823 C C . VAL B 1 98 ? 6.559 -17.469 -9.148 1 95.69 98 VAL B C 1
ATOM 1825 O O . VAL B 1 98 ? 7.602 -17.953 -8.688 1 95.69 98 VAL B O 1
ATOM 1828 N N . THR B 1 99 ? 5.816 -18.141 -9.992 1 92.62 99 THR B N 1
ATOM 1829 C CA . THR B 1 99 ? 6.246 -19.344 -10.695 1 92.62 99 THR B CA 1
ATOM 1830 C C . THR B 1 99 ? 6.16 -19.156 -12.203 1 92.62 99 THR B C 1
ATOM 1832 O O . THR B 1 99 ? 5.211 -18.547 -12.711 1 92.62 99 THR B O 1
ATOM 1835 N N . PHE B 1 100 ? 7.238 -19.594 -12.867 1 93.62 100 PHE B N 1
ATOM 1836 C CA . PHE B 1 100 ? 7.227 -19.5 -14.32 1 93.62 100 PHE B CA 1
ATOM 1837 C C . PHE B 1 100 ? 6.863 -20.844 -14.945 1 93.62 100 PHE B C 1
ATOM 1839 O O . PHE B 1 100 ? 7.207 -21.891 -14.406 1 93.62 100 PHE B O 1
ATOM 1846 N N . LYS B 1 101 ? 6.039 -20.641 -15.992 1 87.88 101 LYS B N 1
ATOM 1847 C CA . LYS B 1 101 ? 5.645 -21.844 -16.719 1 87.88 101 LYS B CA 1
ATOM 1848 C C . LYS B 1 101 ? 6.859 -22.703 -17.047 1 87.88 101 LYS B C 1
ATOM 1850 O O . LYS B 1 101 ? 7.867 -22.203 -17.547 1 87.88 101 LYS B O 1
ATOM 1855 N N . GLY B 1 102 ? 6.699 -24.031 -16.812 1 88.69 102 GLY B N 1
ATOM 1856 C CA . GLY B 1 102 ? 7.777 -24.969 -17.094 1 88.69 102 GLY B CA 1
ATOM 1857 C C . GLY B 1 102 ? 8.789 -25.078 -15.977 1 88.69 102 GLY B C 1
ATOM 1858 O O . GLY B 1 102 ? 9.75 -25.844 -16.062 1 88.69 102 GLY B O 1
ATOM 1859 N N . GLN B 1 103 ? 8.609 -24.203 -14.953 1 87.44 103 GLN B N 1
ATOM 1860 C CA . GLN B 1 103 ? 9.477 -24.266 -13.773 1 87.44 103 GLN B CA 1
ATOM 1861 C C . GLN B 1 103 ? 8.672 -24.562 -12.516 1 87.44 103 GLN B C 1
ATOM 1863 O O . GLN B 1 103 ? 7.523 -24.125 -12.383 1 87.44 103 GLN B O 1
ATOM 1868 N N . ASP B 1 104 ? 9.148 -25.328 -11.656 1 81.44 104 ASP B N 1
ATOM 1869 C CA . ASP B 1 104 ? 8.422 -25.703 -10.453 1 81.44 104 ASP B CA 1
ATOM 1870 C C . ASP B 1 104 ? 8.828 -24.828 -9.266 1 81.44 104 ASP B C 1
ATOM 1872 O O . ASP B 1 104 ? 8.008 -24.516 -8.406 1 81.44 104 ASP B O 1
ATOM 1876 N N . ALA B 1 105 ? 10.008 -24.391 -9.297 1 90.06 105 ALA B N 1
ATOM 1877 C CA . ALA B 1 105 ? 10.508 -23.641 -8.148 1 90.06 105 ALA B CA 1
ATOM 1878 C C . ALA B 1 105 ? 10.039 -22.188 -8.195 1 90.06 105 ALA B C 1
ATOM 1880 O O . ALA B 1 105 ? 10.141 -21.531 -9.234 1 90.06 105 ALA B O 1
ATOM 1881 N N . PRO B 1 106 ? 9.438 -21.719 -7.188 1 92.75 106 PRO B N 1
ATOM 1882 C CA . PRO B 1 106 ? 9.055 -20.312 -7.145 1 92.75 106 PRO B CA 1
ATOM 1883 C C . PRO B 1 106 ? 10.258 -19.375 -7.16 1 92.75 106 PRO B C 1
ATOM 1885 O O . PRO B 1 106 ? 11.352 -19.75 -6.73 1 92.75 106 PRO B O 1
ATOM 1888 N N . GLN B 1 107 ? 10.148 -18.25 -7.703 1 95.44 107 GLN B N 1
ATOM 1889 C CA . GLN B 1 107 ? 11.117 -17.156 -7.711 1 95.44 107 GLN B CA 1
ATOM 1890 C C . GLN B 1 107 ? 10.547 -15.906 -7.051 1 95.44 107 GLN B C 1
ATOM 1892 O O . GLN B 1 107 ? 9.344 -15.656 -7.125 1 95.44 107 GLN B O 1
ATOM 1897 N N . ALA B 1 108 ? 11.438 -15.242 -6.406 1 96.25 108 ALA B N 1
ATOM 1898 C CA . ALA B 1 108 ? 11.031 -13.969 -5.82 1 96.25 108 ALA B CA 1
ATOM 1899 C C . ALA B 1 108 ? 11.375 -12.805 -6.746 1 96.25 108 ALA B C 1
ATOM 1901 O O . ALA B 1 108 ? 12.508 -12.695 -7.227 1 96.25 108 ALA B O 1
ATOM 1902 N N . ILE B 1 109 ? 10.383 -11.992 -7 1 97.19 109 ILE B N 1
ATOM 1903 C CA . ILE B 1 109 ? 10.664 -10.789 -7.777 1 97.19 109 ILE B CA 1
ATOM 1904 C C . ILE B 1 109 ? 10.328 -9.547 -6.949 1 97.19 109 ILE B C 1
ATOM 1906 O O . ILE B 1 109 ? 9.367 -9.547 -6.18 1 97.19 109 ILE B O 1
ATOM 1910 N N . LYS B 1 110 ? 11.148 -8.555 -7.129 1 97.81 110 LYS B N 1
ATOM 1911 C CA . LYS B 1 110 ? 10.93 -7.285 -6.449 1 97.81 110 LYS B CA 1
ATOM 1912 C C . LYS B 1 110 ? 9.875 -6.449 -7.172 1 97.81 110 LYS B C 1
ATOM 1914 O O . LYS B 1 110 ? 9.938 -6.277 -8.391 1 97.81 110 LYS B O 1
ATOM 1919 N N . VAL B 1 111 ? 8.891 -5.973 -6.531 1 98.31 111 VAL B N 1
ATOM 1920 C CA . VAL B 1 111 ? 7.82 -5.191 -7.141 1 98.31 111 VAL B CA 1
ATOM 1921 C C . VAL B 1 111 ? 7.496 -3.988 -6.262 1 98.31 111 VAL B C 1
ATOM 1923 O O . VAL B 1 111 ? 7.625 -4.051 -5.039 1 98.31 111 VAL B O 1
ATOM 1926 N N . PRO B 1 112 ? 7.176 -2.793 -6.805 1 98.56 112 PRO B N 1
ATOM 1927 C CA . PRO B 1 112 ? 6.613 -1.72 -5.984 1 98.56 112 PRO B CA 1
ATOM 1928 C C . PRO B 1 112 ? 5.25 -2.078 -5.398 1 98.56 112 PRO B C 1
ATOM 1930 O O . PRO B 1 112 ? 4.383 -2.586 -6.113 1 98.56 112 PRO B O 1
ATOM 1933 N N . VAL B 1 113 ? 5.098 -1.813 -4.129 1 98.44 113 VAL B N 1
ATOM 1934 C CA . VAL B 1 113 ? 3.883 -2.312 -3.494 1 98.44 113 VAL B CA 1
ATOM 1935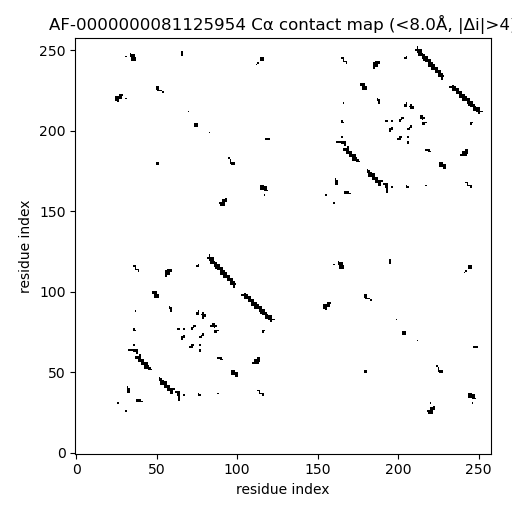 C C . VAL B 1 113 ? 3.098 -1.147 -2.895 1 98.44 113 VAL B C 1
ATOM 1937 O O . VAL B 1 113 ? 2.086 -1.354 -2.221 1 98.44 113 VAL B O 1
ATOM 1940 N N . GLY B 1 114 ? 3.576 0.097 -3.172 1 98.19 114 GLY B N 1
ATOM 1941 C CA . GLY B 1 114 ? 2.838 1.24 -2.66 1 98.19 114 GLY B CA 1
ATOM 1942 C C . GLY B 1 114 ? 3.629 2.533 -2.711 1 98.19 114 GLY B C 1
ATOM 1943 O O . GLY B 1 114 ? 4.824 2.525 -3.016 1 98.19 114 GLY B O 1
ATOM 1944 N N . CYS B 1 115 ? 2.922 3.541 -2.389 1 98.06 115 CYS B N 1
ATOM 1945 C CA . CYS B 1 115 ? 3.445 4.875 -2.133 1 98.06 115 CYS B CA 1
ATOM 1946 C C . CYS B 1 115 ? 2.953 5.406 -0.791 1 98.06 115 CYS B C 1
ATOM 1948 O O . CYS B 1 115 ? 1.749 5.57 -0.588 1 98.06 115 CYS B O 1
ATOM 1950 N N . THR B 1 116 ? 3.76 5.621 0.107 1 96.5 116 THR B N 1
ATOM 1951 C CA . THR B 1 116 ? 3.35 5.902 1.478 1 96.5 116 THR B CA 1
ATOM 1952 C C . THR B 1 116 ? 4.023 7.172 1.992 1 96.5 116 THR B C 1
ATOM 1954 O O . THR B 1 116 ? 5.078 7.566 1.493 1 96.5 116 THR B O 1
ATOM 1957 N N . CYS B 1 117 ? 3.406 7.832 2.943 1 95.19 117 CYS B N 1
ATOM 1958 C CA . CYS B 1 117 ? 3.969 9.008 3.588 1 95.19 117 CYS B CA 1
ATOM 1959 C C . CYS B 1 117 ? 4.895 8.617 4.73 1 95.19 117 CYS B C 1
ATOM 1961 O O . CYS B 1 117 ? 4.434 8.273 5.82 1 95.19 117 CYS B O 1
ATOM 1963 N N . LEU B 1 118 ? 6.164 8.602 4.434 1 94.38 118 LEU B N 1
ATOM 1964 C CA . LEU B 1 118 ? 7.184 8.328 5.438 1 94.38 118 LEU B CA 1
ATOM 1965 C C . LEU B 1 118 ? 7.32 9.492 6.41 1 94.38 118 LEU B C 1
ATOM 1967 O O . LEU B 1 118 ? 7.277 10.656 6 1 94.38 118 LEU B O 1
ATOM 1971 N N . ILE B 1 119 ? 7.418 9.227 7.664 1 92 119 ILE B N 1
ATOM 1972 C CA . ILE B 1 119 ? 7.672 10.25 8.672 1 92 119 ILE B CA 1
ATOM 1973 C C . ILE B 1 119 ? 8.914 9.875 9.484 1 92 119 ILE B C 1
ATOM 1975 O O . ILE B 1 119 ? 8.984 8.789 10.062 1 92 119 ILE B O 1
ATOM 1979 N N . GLU B 1 120 ? 9.898 10.688 9.438 1 89.31 120 GLU B N 1
ATOM 1980 C CA . GLU B 1 120 ? 11.148 10.43 10.133 1 89.31 120 GLU B CA 1
ATOM 1981 C C . GLU B 1 120 ? 11.57 11.617 10.992 1 89.31 120 GLU B C 1
ATOM 1983 O O . GLU B 1 120 ? 11.312 12.773 10.633 1 89.31 120 GLU B O 1
ATOM 1988 N N . GLU B 1 121 ? 12.18 11.312 12.078 1 86.38 121 GLU B N 1
ATOM 1989 C CA . GLU B 1 121 ? 12.734 12.359 12.93 1 86.38 121 GLU B CA 1
ATOM 1990 C C . GLU B 1 121 ? 13.984 12.984 12.312 1 86.38 121 GLU B C 1
ATOM 1992 O O . GLU B 1 121 ? 14.789 12.281 11.695 1 86.38 121 GLU B O 1
ATOM 1997 N N . THR B 1 122 ? 14.047 14.312 12.297 1 80 122 THR B N 1
ATOM 1998 C CA . THR B 1 122 ? 15.242 14.992 11.805 1 80 122 THR B CA 1
ATOM 1999 C C . THR B 1 122 ? 16.328 15.031 12.883 1 80 122 THR B C 1
ATOM 2001 O O . THR B 1 122 ? 16.016 15.18 14.07 1 80 122 THR B O 1
ATOM 2004 N N . THR B 1 123 ? 17.141 14.07 13.18 1 63.81 123 THR B N 1
ATOM 2005 C CA . THR B 1 123 ? 18.25 14.242 14.117 1 63.81 123 THR B CA 1
ATOM 2006 C C . THR B 1 123 ? 18.781 15.664 14.062 1 63.81 123 THR B C 1
ATOM 2008 O O . THR B 1 123 ? 19.016 16.203 12.977 1 63.81 123 THR B O 1
ATOM 2011 N N . ALA B 1 124 ? 18.656 16.547 15.016 1 51.62 124 ALA B N 1
ATOM 2012 C CA . ALA B 1 124 ? 19.469 17.734 15.219 1 51.62 124 ALA B CA 1
ATOM 2013 C C . ALA B 1 124 ? 20.922 17.484 14.82 1 51.62 124 ALA B C 1
ATOM 2015 O O . ALA B 1 124 ? 21.578 16.578 15.367 1 51.62 124 ALA B O 1
ATOM 2016 N N . ALA B 1 125 ? 21.438 17.594 13.766 1 42.53 125 ALA B N 1
ATOM 2017 C CA . ALA B 1 125 ? 22.859 17.906 13.719 1 42.53 125 ALA B CA 1
ATOM 2018 C C . ALA B 1 125 ? 23.234 18.922 14.797 1 42.53 125 ALA B C 1
ATOM 2020 O O . ALA B 1 125 ? 22.672 20.016 14.852 1 42.53 125 ALA B O 1
ATOM 2021 N N . ALA B 1 126 ? 23.75 18.641 16 1 37.34 126 ALA B N 1
ATOM 2022 C CA . ALA B 1 126 ? 24.719 19.469 16.719 1 37.34 126 ALA B CA 1
ATOM 2023 C C . ALA B 1 126 ? 25.656 20.188 15.75 1 37.34 126 ALA B C 1
ATOM 2025 O O . ALA B 1 126 ? 26.328 19.547 14.938 1 37.34 126 ALA B O 1
ATOM 2026 N N . GLU B 1 127 ? 25.375 21.219 15.156 1 28.95 127 GLU B N 1
ATOM 2027 C CA . GLU B 1 127 ? 26.453 22.172 14.898 1 28.95 127 GLU B CA 1
ATOM 2028 C C . GLU B 1 127 ? 27.5 22.125 16.016 1 28.95 127 GLU B C 1
ATOM 2030 O O . GLU B 1 127 ? 27.219 22.469 17.156 1 28.95 127 GLU B O 1
ATOM 2035 N N . VAL B 1 128 ? 28.234 21.109 16.266 1 26.83 128 VAL B N 1
ATOM 2036 C CA . VAL B 1 128 ? 29.562 21.359 16.812 1 26.83 128 VAL B CA 1
ATOM 2037 C C . VAL B 1 128 ? 30.234 22.5 16.062 1 26.83 128 VAL B C 1
ATOM 2039 O O . VAL B 1 128 ? 30.594 22.359 14.898 1 26.83 128 VAL B O 1
ATOM 2042 N N . ARG B 1 129 ? 29.656 23.781 16.016 1 22.3 129 ARG B N 1
ATOM 2043 C CA . ARG B 1 129 ? 30.719 24.719 16.312 1 22.3 129 ARG B CA 1
ATOM 2044 C C . ARG B 1 129 ? 31.219 24.578 17.75 1 22.3 129 ARG B C 1
ATOM 2046 O O . ARG B 1 129 ? 30.422 24.359 18.656 1 22.3 129 ARG B O 1
#

Secondary structure (DSSP, 8-state):
--------------------------EEHHHHTTTBSS-EEEEEEE-TTEESSEEEEEEE-SS--HHHHHTT--SGGGS---SSEEEEEEEEEEEEEEEETT--S-EEEEEEEEEEEEEEE--------/--------------------------EEHHHHTTTBSS-EEEEEEE-TTEESSEEEEEEE-SS--HHHHHTT--SGGGS---SSEEEEEEEEEEEEEEEETT--S-EEEEEEEEEEEEEEE--------

Sequence (258 aa):
MSRCLIIVFIFLFVAAAYVLARPQKEFVLSDVANKTMCPIEVEINDNPDRIPRRIKYLKCAARPNKLCSERHIQHGCCRQHHHAFVTECVEIYDWVQVTFKGQDAPQAIKVPVGCTCLIEETTAAAEVRMSRCLIIVFIFLFVAAAYVLARPQKEFVLSDVANKTMCPIEVEINDNPDRIPRRIKYLKCAARPNKLCSERHIQHGCCRQHHHAFVTECVEIYDWVQVTFKGQDAPQAIKVPVGCTCLIEETTAAAEVR

Organism: Mythimna separata (NCBI:txid271217)